Protein AF-G2FBW3-F1 (afdb_monomer_lite)

Sequence (194 aa):
MVDSRLSGDGDQIRRRRQCSTCKERFTTYETAELNMPQVVKQDGSRVPFDEDKLRAGMERALEKRPVSAERVDAAISHITRKLTTKGEREIPSLQIGDLVMDELKRLDQVAYVRFASVYRKFEDVNAFREEIERLERQPTPEQRRQQLKLPISDKEKNEQRHRSPPDGPRAAAGGEGALHHPSESPGRLCAGQG

Radius of gyration: 31.57 Å; chains: 1; bounding box: 74×77×67 Å

Foldseek 3Di:
DDPPPPPPDPQWDWDWDADPPPRDIDIDIDGDPQDAAWEQEPVRDTHGDDLVVVLVLLCVLCPPHPFDPVLSVVLSVVLRVVRRVVVDNYDYPLVSLVSSLVSCQLGDPSSSLSSCCVRVVPPDPVVSVVVVVVSVVDDHNVRVVVVPPDPPPPPPPPPPPPDDDDDDDDDDDDDDDDDDDDDDDDDDDDDDDD

InterPro domains:
  IPR003796 Ribonucleotide reductase regulator NrdR-like [MF_00440] (1-141)
  IPR003796 Ribonucleotide reductase regulator NrdR-like [PTHR30455] (2-138)
  IPR003796 Ribonucleotide reductase regulator NrdR-like [TIGR00244] (2-135)
  IPR005144 ATP-cone domain [PF03477] (38-124)
  IPR005144 ATP-cone domain [PS51161] (37-127)
  IPR055173 Transcriptional repressor NrdR-like, N-terminal domain [PF22811] (2-30)

Organism: NCBI:txid1049564

pLDDT: mean 75.12, std 20.28, range [34.38, 96.25]

Structure (mmCIF, N/CA/C/O backbone):
data_AF-G2FBW3-F1
#
_entry.id   AF-G2FBW3-F1
#
loop_
_atom_site.group_PDB
_atom_site.id
_atom_site.type_symbol
_atom_site.label_atom_id
_atom_site.label_alt_id
_atom_site.label_comp_id
_atom_site.label_asym_id
_atom_site.label_entity_id
_atom_site.label_seq_id
_atom_site.pdbx_PDB_ins_code
_atom_site.Cartn_x
_atom_site.Cartn_y
_atom_site.Cartn_z
_atom_site.occupancy
_atom_site.B_iso_or_equiv
_atom_site.auth_seq_id
_atom_site.auth_comp_id
_atom_site.auth_asym_id
_atom_site.auth_atom_id
_atom_site.pdbx_PDB_model_num
ATOM 1 N N . MET A 1 1 ? 30.599 -30.831 0.183 1.00 39.50 1 MET A N 1
ATOM 2 C CA . MET A 1 1 ? 31.019 -29.443 -0.100 1.00 39.50 1 MET A CA 1
ATOM 3 C C . MET A 1 1 ? 29.841 -28.752 -0.767 1.00 39.50 1 MET A C 1
ATOM 5 O O . MET A 1 1 ? 29.428 -29.181 -1.833 1.00 39.50 1 MET A O 1
ATOM 9 N N . VAL A 1 2 ? 29.209 -27.815 -0.064 1.00 37.09 2 VAL A N 1
ATOM 10 C CA . VAL A 1 2 ? 28.015 -27.080 -0.507 1.00 37.09 2 VAL A CA 1
ATOM 11 C C . VAL A 1 2 ? 28.453 -25.918 -1.401 1.00 37.09 2 VAL A C 1
ATOM 13 O O . VAL A 1 2 ? 29.006 -24.944 -0.904 1.00 37.09 2 VAL A O 1
ATOM 16 N N . ASP A 1 3 ? 28.241 -26.025 -2.714 1.00 36.97 3 ASP A N 1
ATOM 17 C CA . ASP A 1 3 ? 28.442 -24.916 -3.662 1.00 36.97 3 ASP A CA 1
ATOM 18 C C . ASP A 1 3 ? 27.163 -24.058 -3.655 1.00 36.97 3 ASP A C 1
ATOM 20 O O . ASP A 1 3 ? 26.281 -24.171 -4.505 1.00 36.97 3 ASP A O 1
ATOM 24 N N . SER A 1 4 ? 27.010 -23.265 -2.592 1.00 40.00 4 SER A N 1
ATOM 25 C CA . SER A 1 4 ? 26.002 -22.210 -2.506 1.00 40.00 4 SER A CA 1
ATOM 26 C C . SER A 1 4 ? 26.480 -21.031 -3.347 1.00 40.00 4 SER A C 1
ATOM 28 O O . SER A 1 4 ? 27.082 -20.088 -2.832 1.00 40.00 4 SER A O 1
ATOM 30 N N . ARG A 1 5 ? 26.207 -21.068 -4.653 1.00 51.41 5 ARG A N 1
ATOM 31 C CA . ARG A 1 5 ? 26.337 -19.876 -5.496 1.00 51.41 5 ARG A CA 1
ATOM 32 C C . ARG A 1 5 ? 25.145 -18.980 -5.232 1.00 51.41 5 ARG A C 1
ATOM 34 O O . ARG A 1 5 ? 24.114 -19.071 -5.889 1.00 51.41 5 ARG A O 1
ATOM 41 N N . LEU A 1 6 ? 25.328 -18.095 -4.262 1.00 41.38 6 LEU A N 1
ATOM 42 C CA . LEU A 1 6 ? 24.646 -16.812 -4.215 1.00 41.38 6 LEU A CA 1
ATOM 43 C C . LEU A 1 6 ? 25.144 -15.992 -5.413 1.00 41.38 6 LEU A C 1
ATOM 45 O O . LEU A 1 6 ? 25.963 -15.089 -5.280 1.00 41.38 6 LEU A O 1
ATOM 49 N N . SER A 1 7 ? 24.726 -16.377 -6.617 1.00 43.47 7 SER A N 1
ATOM 50 C CA . SER A 1 7 ? 24.796 -15.484 -7.761 1.00 43.47 7 SER A CA 1
ATOM 51 C C . SER A 1 7 ? 23.671 -14.481 -7.565 1.00 43.47 7 SER A C 1
ATOM 53 O O . SER A 1 7 ? 22.497 -14.850 -7.588 1.00 43.47 7 SER A O 1
ATOM 55 N N . GLY A 1 8 ? 24.055 -13.236 -7.285 1.00 44.81 8 GLY A N 1
ATOM 56 C CA . GLY A 1 8 ? 23.159 -12.097 -7.402 1.00 44.81 8 GLY A CA 1
ATOM 57 C C . GLY A 1 8 ? 22.470 -12.116 -8.766 1.00 44.81 8 GLY A C 1
ATOM 58 O O . GLY A 1 8 ? 23.033 -12.611 -9.742 1.00 44.81 8 GLY A O 1
ATOM 59 N N . ASP A 1 9 ? 21.246 -11.602 -8.775 1.00 51.94 9 ASP A N 1
ATOM 60 C CA . ASP A 1 9 ? 20.341 -11.484 -9.919 1.00 51.94 9 ASP A CA 1
ATOM 61 C C . ASP A 1 9 ? 19.545 -12.748 -10.258 1.00 51.94 9 ASP A C 1
ATOM 63 O O . ASP A 1 9 ? 19.626 -13.326 -11.341 1.00 51.94 9 ASP A O 1
ATOM 67 N N . GLY A 1 10 ? 18.631 -13.100 -9.347 1.00 55.28 10 GLY A N 1
ATOM 68 C CA . GLY A 1 10 ? 17.490 -13.988 -9.613 1.00 55.28 10 GLY A CA 1
ATOM 69 C C . GLY A 1 10 ? 16.485 -13.459 -10.653 1.00 55.28 10 GLY A C 1
ATOM 70 O O . GLY A 1 10 ? 15.358 -13.943 -10.691 1.00 55.28 10 GLY A O 1
ATOM 71 N N . ASP A 1 11 ? 16.883 -12.485 -11.472 1.00 65.12 11 ASP A N 1
ATOM 72 C CA . ASP A 1 11 ? 16.079 -11.847 -12.518 1.00 65.12 11 ASP A CA 1
ATOM 73 C C . ASP A 1 11 ? 16.617 -12.128 -13.936 1.00 65.12 11 ASP A C 1
ATOM 75 O O . ASP A 1 11 ? 16.105 -11.610 -14.928 1.00 65.12 11 ASP A O 1
ATOM 79 N N . GLN A 1 12 ? 17.657 -12.970 -14.049 1.00 69.88 12 GLN A N 1
ATOM 80 C CA . GLN A 1 12 ? 18.233 -13.374 -15.331 1.00 69.88 12 GLN A CA 1
ATOM 81 C C . GLN A 1 12 ? 18.108 -14.878 -15.585 1.00 69.88 12 GLN A C 1
ATOM 83 O O . GLN A 1 12 ? 18.613 -15.720 -14.840 1.00 69.88 12 GLN A O 1
ATOM 88 N N . ILE A 1 13 ? 17.475 -15.232 -16.703 1.00 80.94 13 ILE A N 1
ATOM 89 C CA . ILE A 1 13 ? 17.341 -16.609 -17.174 1.00 80.94 13 ILE A CA 1
ATOM 90 C C . ILE A 1 13 ? 18.458 -16.902 -18.175 1.00 80.94 13 ILE A C 1
ATOM 92 O O . ILE A 1 13 ? 18.496 -16.375 -19.288 1.00 80.94 13 ILE A O 1
ATOM 96 N N . ARG A 1 14 ? 19.352 -17.823 -17.802 1.00 86.81 14 ARG A N 1
ATOM 97 C CA . ARG A 1 14 ? 20.371 -18.367 -18.705 1.00 86.81 14 ARG A CA 1
ATOM 98 C C . ARG A 1 14 ? 19.790 -19.526 -19.519 1.00 86.81 14 ARG A C 1
ATOM 100 O O . ARG A 1 14 ? 19.542 -20.599 -18.970 1.00 86.81 14 ARG A O 1
ATOM 107 N N . ARG A 1 15 ? 19.651 -19.370 -20.839 1.00 85.81 15 ARG A N 1
ATOM 108 C CA . ARG A 1 15 ? 19.213 -20.453 -21.744 1.00 85.81 15 ARG A CA 1
ATOM 109 C C . ARG A 1 15 ? 20.334 -20.885 -22.686 1.00 85.81 15 ARG A C 1
ATOM 111 O O . ARG A 1 15 ? 21.047 -20.060 -23.249 1.00 85.81 15 ARG A O 1
ATOM 118 N N . ARG A 1 16 ? 20.489 -22.197 -22.883 1.00 90.81 16 ARG A N 1
ATOM 119 C CA . ARG A 1 16 ? 21.367 -22.758 -23.924 1.00 90.81 16 ARG A CA 1
ATOM 120 C C . ARG A 1 16 ? 20.559 -22.906 -25.209 1.00 90.81 16 ARG A C 1
ATOM 122 O O . ARG A 1 16 ? 19.546 -23.600 -25.207 1.00 90.81 16 ARG A O 1
ATOM 129 N N . ARG A 1 17 ? 21.002 -22.268 -26.289 1.00 92.62 17 ARG A N 1
ATOM 130 C CA . ARG A 1 17 ? 20.373 -22.313 -27.615 1.00 92.62 17 ARG A CA 1
ATOM 131 C C . ARG A 1 17 ? 21.365 -22.870 -28.640 1.00 92.62 17 ARG A C 1
ATOM 133 O O . ARG A 1 17 ? 22.571 -22.910 -28.397 1.00 92.62 17 ARG A O 1
ATOM 140 N N . GLN A 1 18 ? 20.850 -23.343 -29.768 1.00 95.38 18 GLN A N 1
ATOM 141 C CA . GLN A 1 18 ? 21.649 -23.850 -30.882 1.00 95.38 18 GLN A CA 1
ATOM 142 C C . GLN A 1 18 ? 21.266 -23.094 -32.152 1.00 95.38 18 GLN A C 1
ATOM 144 O O . GLN A 1 18 ? 20.080 -22.878 -32.403 1.00 95.38 18 GLN A O 1
ATOM 149 N N . CYS A 1 19 ? 22.256 -22.702 -32.952 1.00 90.25 19 CYS A N 1
ATOM 150 C CA . CYS A 1 19 ? 22.012 -22.072 -34.242 1.00 90.25 19 CYS A CA 1
ATOM 151 C C . CYS A 1 19 ? 21.342 -23.074 -35.191 1.00 90.25 19 CYS A C 1
ATOM 153 O O . CYS A 1 19 ? 21.830 -24.191 -35.379 1.00 90.25 19 CYS A O 1
ATOM 155 N N . SER A 1 20 ? 20.230 -22.679 -35.811 1.00 94.31 20 SER A N 1
ATOM 156 C CA . SER A 1 20 ? 19.509 -23.522 -36.770 1.00 94.31 20 SER A CA 1
ATOM 157 C C . SER A 1 20 ? 20.346 -23.824 -38.019 1.00 94.31 20 SER A C 1
ATOM 159 O O . SER A 1 20 ? 20.272 -24.951 -38.518 1.00 94.31 20 SER A O 1
ATOM 161 N N . THR A 1 21 ? 21.179 -22.868 -38.449 1.00 95.44 21 THR A N 1
ATOM 162 C CA . THR A 1 21 ? 21.991 -22.915 -39.676 1.00 95.44 21 THR A CA 1
ATOM 163 C C . THR A 1 21 ? 23.330 -23.634 -39.491 1.00 95.44 21 THR A C 1
ATOM 165 O O . THR A 1 21 ? 23.588 -24.613 -40.180 1.00 95.44 21 THR A O 1
ATOM 168 N N . CYS A 1 22 ? 24.181 -23.195 -38.554 1.00 94.88 22 CYS A N 1
ATOM 169 C CA . CYS A 1 22 ? 25.541 -23.741 -38.391 1.00 94.88 22 CYS A CA 1
ATOM 170 C C . CYS A 1 22 ? 25.689 -24.760 -37.250 1.00 94.88 22 CYS A C 1
ATOM 172 O O . CYS A 1 22 ? 26.778 -25.274 -37.033 1.00 94.88 22 CYS A O 1
ATOM 174 N N . LYS A 1 23 ? 24.613 -25.058 -36.506 1.00 94.38 23 LYS A N 1
ATOM 175 C CA . LYS A 1 23 ? 24.591 -25.996 -35.363 1.00 94.38 23 LYS A CA 1
ATOM 176 C C . LYS A 1 23 ? 25.481 -25.626 -34.168 1.00 94.38 23 LYS A C 1
ATOM 178 O O . LYS A 1 23 ? 25.492 -26.382 -33.195 1.00 94.38 23 LYS A O 1
ATOM 183 N N . GLU A 1 24 ? 26.115 -24.456 -34.186 1.00 91.69 24 GLU A N 1
ATOM 184 C CA . GLU A 1 24 ? 26.905 -23.924 -33.074 1.00 91.69 24 GLU A CA 1
ATOM 185 C C . GLU A 1 24 ? 26.037 -23.667 -31.833 1.00 91.69 24 GLU A C 1
ATOM 187 O O . GLU A 1 24 ? 24.875 -23.248 -31.940 1.00 91.69 24 GLU A O 1
ATOM 192 N N . ARG A 1 25 ? 26.585 -23.931 -30.642 1.00 93.19 25 ARG A N 1
ATOM 193 C CA . ARG A 1 25 ? 25.870 -23.756 -29.370 1.00 93.19 25 ARG A CA 1
ATOM 194 C C . ARG A 1 25 ? 26.233 -22.413 -28.754 1.00 93.19 25 ARG A C 1
ATOM 196 O O . ARG A 1 25 ? 27.400 -22.079 -28.619 1.00 93.19 25 ARG A O 1
ATOM 203 N N . PHE A 1 26 ? 25.233 -21.678 -28.283 1.00 90.50 26 PHE A N 1
ATOM 204 C CA . PHE A 1 26 ? 25.444 -20.404 -27.601 1.00 90.50 26 PHE A CA 1
ATOM 205 C C . PHE A 1 26 ? 24.565 -20.280 -26.355 1.00 90.50 26 PHE A C 1
ATOM 207 O O . PHE A 1 26 ? 23.565 -20.982 -26.182 1.00 90.50 26 PHE A O 1
ATOM 214 N N . THR A 1 27 ? 24.977 -19.409 -25.438 1.00 89.19 27 THR A N 1
ATOM 215 C CA . THR A 1 27 ? 24.215 -19.081 -24.228 1.00 89.19 27 THR A CA 1
ATOM 216 C C . THR A 1 27 ? 23.567 -17.718 -24.424 1.00 89.19 27 THR A C 1
ATOM 218 O O . THR A 1 27 ? 24.261 -16.767 -24.765 1.00 89.19 27 THR A O 1
ATOM 221 N N . THR A 1 28 ? 22.262 -17.616 -24.183 1.00 84.38 28 THR A N 1
ATOM 222 C CA . THR A 1 28 ? 21.569 -16.330 -24.064 1.00 84.38 28 THR A CA 1
ATOM 223 C C . THR A 1 28 ? 21.258 -16.040 -22.605 1.00 84.38 28 THR A C 1
ATOM 225 O O . THR A 1 28 ? 20.947 -16.955 -21.836 1.00 84.38 28 THR A O 1
ATOM 228 N N . TYR A 1 29 ? 21.328 -14.763 -22.253 1.00 84.62 29 TYR A N 1
ATOM 229 C CA . TYR A 1 29 ? 20.879 -14.227 -20.977 1.00 84.62 29 TYR A CA 1
ATOM 230 C C . TYR A 1 29 ? 19.626 -13.400 -21.269 1.00 84.62 29 TYR A C 1
ATOM 232 O O . TYR A 1 29 ? 19.663 -12.502 -22.107 1.00 84.62 29 TYR A O 1
ATOM 240 N N . GLU A 1 30 ? 18.504 -13.784 -20.673 1.00 76.19 30 GLU A N 1
ATOM 241 C CA . GLU A 1 30 ? 17.225 -13.076 -20.766 1.00 76.19 30 GLU A CA 1
ATOM 242 C C . GLU A 1 30 ? 16.974 -12.394 -19.421 1.00 76.19 30 GLU A C 1
ATOM 244 O O . GLU A 1 30 ? 17.016 -13.075 -18.399 1.00 76.19 30 GLU A O 1
ATOM 249 N N . THR A 1 31 ? 16.697 -11.091 -19.415 1.00 74.75 31 THR A N 1
ATOM 250 C CA . THR A 1 31 ? 16.339 -10.333 -18.204 1.00 74.75 31 THR A CA 1
ATOM 251 C C . THR A 1 31 ? 14.888 -9.885 -18.318 1.00 74.75 31 THR A C 1
ATOM 253 O O . THR A 1 31 ? 14.472 -9.448 -19.394 1.00 74.75 31 THR A O 1
ATOM 256 N N . ALA A 1 32 ? 14.103 -9.999 -17.247 1.00 69.56 32 ALA A N 1
ATOM 257 C CA . ALA A 1 32 ? 12.748 -9.462 -17.239 1.00 69.56 32 ALA A CA 1
ATOM 258 C C . ALA A 1 32 ? 12.791 -7.934 -17.059 1.00 69.56 32 ALA A C 1
ATOM 260 O O . ALA A 1 32 ? 13.265 -7.431 -16.047 1.00 69.56 32 ALA A O 1
ATOM 261 N N . GLU A 1 33 ? 12.286 -7.171 -18.032 1.00 68.00 33 GLU A N 1
ATOM 262 C CA . GLU A 1 33 ? 12.121 -5.720 -17.874 1.00 68.00 33 GLU A CA 1
ATOM 263 C C . GLU A 1 33 ? 10.871 -5.423 -17.046 1.00 68.00 33 GLU A C 1
ATOM 265 O O . GLU A 1 33 ? 9.749 -5.282 -17.539 1.00 68.00 33 GLU A O 1
ATOM 270 N N . LEU A 1 34 ? 11.087 -5.372 -15.742 1.00 71.62 34 LEU A N 1
ATOM 271 C CA . LEU A 1 34 ? 10.070 -5.167 -14.734 1.00 71.62 34 LEU A CA 1
ATOM 272 C C . LEU A 1 34 ? 9.890 -3.669 -14.444 1.00 71.62 34 LEU A C 1
ATOM 274 O O . LEU A 1 34 ? 10.511 -3.101 -13.549 1.00 71.62 34 LEU A O 1
ATOM 278 N N . ASN A 1 35 ? 9.023 -3.019 -15.223 1.00 83.44 35 ASN A N 1
ATOM 279 C CA . ASN A 1 35 ? 8.700 -1.602 -15.051 1.00 83.44 35 ASN A CA 1
ATOM 280 C C . ASN A 1 35 ? 7.577 -1.389 -14.028 1.00 83.44 35 ASN A C 1
ATOM 282 O O . ASN A 1 35 ? 6.638 -2.180 -13.933 1.00 83.44 35 ASN A O 1
ATOM 286 N N . MET A 1 36 ? 7.651 -0.286 -13.283 1.00 89.31 36 MET A N 1
ATOM 287 C CA . MET A 1 36 ? 6.596 0.095 -12.346 1.00 89.31 36 MET A CA 1
ATOM 288 C C . MET A 1 36 ? 5.388 0.696 -13.091 1.00 89.31 36 MET A C 1
ATOM 290 O O . MET A 1 36 ? 5.595 1.526 -13.982 1.00 89.31 36 MET A O 1
ATOM 294 N N . PRO A 1 37 ? 4.136 0.341 -12.738 1.00 91.94 37 PRO A N 1
ATOM 295 C CA . PRO A 1 37 ? 2.951 0.923 -13.362 1.00 91.94 37 PRO A CA 1
ATOM 296 C C . PRO A 1 37 ? 2.809 2.421 -13.073 1.00 91.94 37 PRO A C 1
ATOM 298 O O . PRO A 1 37 ? 3.212 2.923 -12.020 1.00 91.94 37 PRO A O 1
ATOM 301 N N . GLN A 1 38 ? 2.126 3.130 -13.971 1.00 94.50 38 GLN A N 1
ATOM 302 C CA . GLN A 1 38 ? 1.549 4.431 -13.642 1.00 94.50 38 GLN A CA 1
ATOM 303 C C . GLN A 1 38 ? 0.319 4.259 -12.753 1.00 94.50 38 GLN A C 1
ATOM 305 O O . GLN A 1 38 ? -0.482 3.345 -12.932 1.00 94.50 38 GLN A O 1
ATOM 310 N N . VAL A 1 39 ? 0.139 5.167 -11.803 1.00 96.00 39 VAL A N 1
ATOM 311 C CA . VAL A 1 39 ? -1.016 5.191 -10.913 1.00 96.00 39 VAL A CA 1
ATOM 312 C C . VAL A 1 39 ? -2.092 6.091 -11.501 1.00 96.00 39 VAL A C 1
ATOM 314 O O . VAL A 1 39 ? -1.882 7.295 -11.655 1.00 96.00 39 VAL A O 1
ATOM 317 N N . VAL A 1 40 ? -3.262 5.515 -11.766 1.00 96.25 40 VAL A N 1
ATOM 318 C CA . VAL A 1 40 ? -4.464 6.242 -12.186 1.00 96.25 40 VAL A CA 1
ATOM 319 C C . VAL A 1 40 ? -5.235 6.664 -10.939 1.00 96.25 40 VAL A C 1
ATOM 321 O O . VAL A 1 40 ? -5.744 5.825 -10.194 1.00 96.25 40 VAL A O 1
ATOM 324 N N . LYS A 1 41 ? -5.286 7.963 -10.664 1.00 94.00 41 LYS A N 1
ATOM 325 C CA . LYS A 1 41 ? -6.008 8.542 -9.524 1.00 94.00 41 LYS A CA 1
ATOM 326 C C . LYS A 1 41 ? -7.524 8.551 -9.776 1.00 94.00 41 LYS A C 1
ATOM 328 O O . LYS A 1 41 ? -7.984 8.321 -10.890 1.00 94.00 41 LYS A O 1
ATOM 333 N N . GLN A 1 42 ? -8.315 8.817 -8.731 1.00 88.62 42 GLN A N 1
ATOM 334 C CA . GLN A 1 42 ? -9.787 8.856 -8.821 1.00 88.62 42 GLN A CA 1
ATOM 335 C C . GLN A 1 42 ? -10.312 9.938 -9.778 1.00 88.62 42 GLN A C 1
ATOM 337 O O . GLN A 1 42 ? -11.382 9.773 -10.350 1.00 88.62 42 GLN A O 1
ATOM 342 N N . ASP A 1 43 ? -9.558 11.022 -9.963 1.00 91.25 43 ASP A N 1
ATOM 343 C CA . ASP A 1 43 ? -9.848 12.095 -10.922 1.00 91.25 43 ASP A CA 1
ATOM 344 C C . ASP A 1 43 ? -9.436 11.743 -12.367 1.00 91.25 43 ASP A C 1
ATOM 346 O O . ASP A 1 43 ? -9.583 12.559 -13.272 1.00 91.25 43 ASP A O 1
ATOM 350 N N . GLY A 1 44 ? -8.911 10.534 -12.594 1.00 92.12 44 GLY A N 1
ATOM 351 C CA . GLY A 1 44 ? -8.421 10.066 -13.889 1.00 92.12 44 GLY A CA 1
ATOM 352 C C . GLY A 1 44 ? -7.006 10.535 -14.236 1.00 92.12 44 GLY A C 1
ATOM 353 O O . GLY A 1 44 ? -6.487 10.153 -15.289 1.00 92.12 44 GLY A O 1
ATOM 354 N N . SER A 1 45 ? -6.356 11.325 -13.373 1.00 95.94 45 SER A N 1
ATOM 355 C CA . SER A 1 45 ? -4.972 11.747 -13.590 1.00 95.94 45 SER A CA 1
ATOM 356 C C . SER A 1 45 ? -4.008 10.562 -13.477 1.00 95.94 45 SER A C 1
ATOM 358 O O . SER A 1 45 ? -4.202 9.641 -12.678 1.00 95.94 45 SER A O 1
ATOM 360 N N . ARG A 1 46 ? -2.955 10.575 -14.301 1.00 96.12 46 ARG A N 1
ATOM 361 C CA . ARG A 1 46 ? -1.898 9.558 -14.311 1.00 96.12 46 ARG A CA 1
ATOM 362 C C . ARG A 1 46 ? -0.636 10.141 -13.713 1.00 96.12 46 ARG A C 1
ATOM 364 O O . ARG A 1 46 ? -0.145 11.166 -14.179 1.00 96.12 46 ARG A O 1
ATOM 371 N N . VAL A 1 47 ? -0.105 9.476 -12.698 1.00 95.38 47 VAL A N 1
ATOM 372 C CA . VAL A 1 47 ? 1.158 9.856 -12.061 1.00 95.38 47 VAL A CA 1
ATOM 373 C C . VAL A 1 47 ? 2.070 8.638 -11.963 1.00 95.38 47 VAL A C 1
ATOM 375 O O . VAL A 1 47 ? 1.565 7.522 -11.843 1.00 95.38 47 VAL A O 1
ATOM 378 N N . PRO A 1 48 ? 3.400 8.802 -12.004 1.00 94.25 48 PRO A N 1
ATOM 379 C CA . PRO A 1 48 ? 4.300 7.690 -11.727 1.00 94.25 48 PRO A CA 1
ATOM 380 C C . PRO A 1 48 ? 4.042 7.138 -10.320 1.00 94.25 48 PRO A C 1
ATOM 382 O O . PRO A 1 48 ? 3.671 7.881 -9.403 1.00 94.25 48 PRO A O 1
ATOM 385 N N . PHE A 1 49 ? 4.220 5.827 -10.157 1.00 95.00 49 PHE A N 1
ATOM 386 C CA . PHE A 1 49 ? 4.260 5.233 -8.828 1.00 95.00 49 PHE A CA 1
ATOM 387 C C . PHE A 1 49 ? 5.414 5.838 -8.024 1.00 95.00 49 PHE A C 1
ATOM 389 O O . PHE A 1 49 ? 6.501 6.072 -8.546 1.00 95.00 49 PHE A O 1
ATOM 396 N N . ASP A 1 50 ? 5.142 6.100 -6.753 1.00 94.50 50 ASP A N 1
ATOM 397 C CA . ASP A 1 50 ? 6.032 6.790 -5.832 1.00 94.50 50 ASP A CA 1
ATOM 398 C C . ASP A 1 50 ? 6.021 6.000 -4.522 1.00 94.50 50 ASP A C 1
ATOM 400 O O . ASP A 1 50 ? 5.001 5.944 -3.822 1.00 94.50 50 ASP A O 1
ATOM 404 N N . GLU A 1 51 ? 7.137 5.326 -4.247 1.00 94.38 51 GLU A N 1
ATOM 405 C CA . GLU A 1 51 ? 7.288 4.483 -3.064 1.00 94.38 51 GLU A CA 1
ATOM 406 C C . GLU A 1 51 ? 7.291 5.313 -1.773 1.00 94.38 51 GLU A C 1
ATOM 408 O O . GLU A 1 51 ? 6.696 4.895 -0.779 1.00 94.38 51 GLU A O 1
ATOM 413 N N . ASP A 1 52 ? 7.858 6.521 -1.793 1.00 94.75 52 ASP A N 1
ATOM 414 C CA . ASP A 1 52 ? 7.898 7.405 -0.625 1.00 94.75 52 ASP A CA 1
ATOM 415 C C . ASP A 1 52 ? 6.484 7.835 -0.219 1.00 94.75 52 ASP A C 1
ATOM 417 O O . ASP A 1 52 ? 6.139 7.853 0.967 1.00 94.75 52 ASP A O 1
ATOM 421 N N . LYS A 1 53 ? 5.606 8.097 -1.197 1.00 93.62 53 LYS A N 1
ATOM 422 C CA . LYS A 1 53 ? 4.180 8.353 -0.925 1.00 93.62 53 LYS A CA 1
ATOM 423 C C . LYS A 1 53 ? 3.468 7.141 -0.332 1.00 93.62 53 LYS A C 1
ATOM 425 O O . LYS A 1 53 ? 2.621 7.312 0.549 1.00 93.62 53 LYS A O 1
ATOM 430 N N . LEU A 1 54 ? 3.772 5.934 -0.813 1.00 94.50 54 LEU A N 1
ATOM 431 C CA . LEU A 1 54 ? 3.214 4.695 -0.266 1.00 94.50 54 LEU A CA 1
ATOM 432 C C . LEU A 1 54 ? 3.636 4.522 1.199 1.00 94.50 54 LEU A C 1
ATOM 434 O O . LEU A 1 54 ? 2.784 4.320 2.069 1.00 94.50 54 LEU A O 1
ATOM 438 N N . ARG A 1 55 ? 4.936 4.675 1.465 1.00 95.38 55 ARG A N 1
ATOM 439 C CA . ARG A 1 55 ? 5.534 4.610 2.799 1.00 95.38 55 ARG A CA 1
ATOM 440 C C . ARG A 1 55 ? 4.899 5.609 3.754 1.00 95.38 55 ARG A C 1
ATOM 442 O O . ARG A 1 55 ? 4.374 5.200 4.785 1.00 95.38 55 ARG A O 1
ATOM 449 N N . ALA A 1 56 ? 4.850 6.887 3.381 1.00 94.56 56 ALA A N 1
ATOM 450 C CA . ALA A 1 56 ? 4.259 7.935 4.210 1.00 94.56 56 ALA A CA 1
ATOM 451 C C . ALA A 1 56 ? 2.780 7.654 4.541 1.00 94.56 56 ALA A C 1
ATOM 453 O O . ALA A 1 56 ? 2.324 7.899 5.661 1.00 94.56 56 ALA A O 1
ATOM 454 N N . GLY A 1 57 ? 2.021 7.098 3.588 1.00 92.69 57 GLY A N 1
ATOM 455 C CA . GLY A 1 57 ? 0.638 6.670 3.813 1.00 92.69 57 GLY A CA 1
ATOM 456 C C . GLY A 1 57 ? 0.517 5.535 4.837 1.00 92.69 57 GLY A C 1
ATOM 457 O O . GLY A 1 57 ? -0.357 5.581 5.706 1.00 92.69 57 GLY A O 1
ATOM 458 N N . MET A 1 58 ? 1.407 4.541 4.768 1.00 94.38 58 MET A N 1
ATOM 459 C CA . MET A 1 58 ? 1.453 3.432 5.727 1.00 94.38 58 MET A CA 1
ATOM 460 C C . MET A 1 58 ? 1.912 3.882 7.117 1.00 94.38 58 MET A C 1
ATOM 462 O O . MET A 1 58 ? 1.284 3.525 8.112 1.00 94.38 58 MET A O 1
ATOM 466 N N . GLU A 1 59 ? 2.962 4.696 7.200 1.00 93.69 59 GLU A N 1
ATOM 467 C CA . GLU A 1 59 ? 3.494 5.223 8.462 1.00 93.69 59 GLU A CA 1
ATOM 468 C C . GLU A 1 59 ? 2.454 6.057 9.208 1.00 93.69 59 GLU A C 1
ATOM 470 O O . GLU A 1 59 ? 2.270 5.894 10.415 1.00 93.69 59 GLU A O 1
ATOM 475 N N . ARG A 1 60 ? 1.689 6.881 8.484 1.00 93.62 60 ARG A N 1
ATOM 476 C CA . ARG A 1 60 ? 0.598 7.665 9.070 1.00 93.62 60 ARG A CA 1
ATOM 477 C C . ARG A 1 60 ? -0.504 6.787 9.667 1.00 93.62 60 ARG A C 1
ATOM 479 O O . ARG A 1 60 ? -1.080 7.140 10.692 1.00 93.62 60 ARG A O 1
ATOM 486 N N . ALA A 1 61 ? -0.798 5.636 9.062 1.00 93.19 61 ALA A N 1
ATOM 487 C CA . ALA A 1 61 ? -1.747 4.675 9.626 1.00 93.19 61 ALA A CA 1
ATOM 488 C C . ALA A 1 61 ? -1.182 3.950 10.864 1.00 93.19 61 ALA A C 1
ATOM 490 O O . ALA A 1 61 ? -1.926 3.637 11.798 1.00 93.19 61 ALA A O 1
ATOM 491 N N . LEU A 1 62 ? 0.133 3.716 10.882 1.00 94.12 62 LEU A N 1
ATOM 492 C CA . LEU A 1 62 ? 0.871 3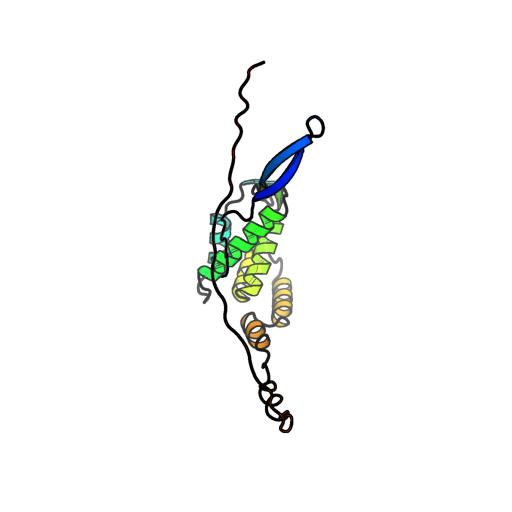.014 11.936 1.00 94.12 62 LEU A CA 1
ATOM 493 C C . LEU A 1 62 ? 1.340 3.923 13.085 1.00 94.12 62 LEU A C 1
ATOM 495 O O . LEU A 1 62 ? 2.003 3.451 14.009 1.00 94.12 62 LEU A O 1
ATOM 499 N N . GLU A 1 63 ? 0.984 5.208 13.077 1.00 92.38 63 GLU A N 1
ATOM 500 C CA . GLU A 1 63 ? 1.434 6.166 14.085 1.00 92.38 63 GLU A CA 1
ATOM 501 C C . GLU A 1 63 ? 1.091 5.696 15.514 1.00 92.38 63 GLU A C 1
ATOM 503 O O . GLU A 1 63 ? -0.067 5.385 15.837 1.00 92.38 63 GLU A O 1
ATOM 508 N N . LYS A 1 64 ? 2.114 5.671 16.384 1.00 89.75 64 LYS A N 1
ATOM 509 C CA . LYS A 1 64 ? 2.048 5.215 17.789 1.00 89.75 64 LYS A CA 1
ATOM 510 C C . LYS A 1 64 ? 1.682 3.731 17.954 1.00 89.75 64 LYS A C 1
ATOM 512 O O . LYS A 1 64 ? 1.191 3.333 19.012 1.00 89.75 64 LYS A O 1
ATOM 517 N N . ARG A 1 65 ? 1.899 2.899 16.929 1.00 90.19 65 ARG A N 1
ATOM 518 C CA . ARG A 1 65 ? 1.729 1.438 17.005 1.00 90.19 65 ARG A CA 1
ATOM 519 C C . ARG A 1 65 ? 3.082 0.735 17.173 1.00 90.19 65 ARG A C 1
ATOM 521 O O . ARG A 1 65 ? 4.073 1.185 16.604 1.00 90.19 65 ARG A O 1
ATOM 528 N N . PRO A 1 66 ? 3.144 -0.384 17.917 1.00 89.19 66 PRO A N 1
ATOM 529 C CA . PRO A 1 66 ? 4.376 -1.145 18.120 1.00 89.19 66 PRO A CA 1
ATOM 530 C C . PRO A 1 66 ? 4.687 -2.042 16.906 1.00 89.19 66 PRO A C 1
ATOM 532 O O . PRO A 1 66 ? 4.642 -3.270 16.985 1.00 89.19 66 PRO A O 1
ATOM 535 N N . VAL A 1 67 ? 4.979 -1.436 15.754 1.00 91.19 67 VAL A N 1
ATOM 536 C CA . VAL A 1 67 ? 5.396 -2.146 14.534 1.00 91.19 67 VAL A CA 1
ATOM 537 C C . VAL A 1 67 ? 6.820 -1.723 14.186 1.00 91.19 67 VAL A C 1
ATOM 539 O O . VAL A 1 67 ? 7.109 -0.534 14.107 1.00 91.19 67 VAL A O 1
ATOM 542 N N . SER A 1 68 ? 7.723 -2.691 14.011 1.00 92.81 68 SER A N 1
ATOM 543 C CA . SER A 1 68 ? 9.114 -2.406 13.649 1.00 92.81 68 SER A CA 1
ATOM 544 C C . SER A 1 68 ? 9.222 -1.877 12.219 1.00 92.81 68 SER A C 1
ATOM 546 O O . SER A 1 68 ? 8.474 -2.314 11.341 1.00 92.81 68 SER A O 1
ATOM 548 N N . ALA A 1 69 ? 10.192 -0.992 11.977 1.00 91.75 69 ALA A N 1
ATOM 549 C CA . ALA A 1 69 ? 10.478 -0.449 10.647 1.00 91.75 69 ALA A CA 1
ATOM 550 C C . ALA A 1 69 ? 10.701 -1.565 9.610 1.00 91.75 69 ALA A C 1
ATOM 552 O O . ALA A 1 69 ? 10.069 -1.559 8.561 1.00 91.75 69 ALA A O 1
ATOM 553 N N . GLU A 1 70 ? 11.446 -2.612 9.976 1.00 93.12 70 GLU A N 1
ATOM 554 C CA . GLU A 1 70 ? 11.686 -3.788 9.126 1.00 93.12 70 GLU A CA 1
ATOM 555 C C . GLU A 1 70 ? 10.393 -4.453 8.623 1.00 93.12 70 GLU A C 1
ATOM 557 O O . GLU A 1 70 ? 10.322 -4.930 7.491 1.00 93.12 70 GLU A O 1
ATOM 562 N N . ARG A 1 71 ? 9.338 -4.496 9.451 1.00 93.88 71 ARG A N 1
ATOM 563 C CA . ARG A 1 71 ? 8.045 -5.067 9.044 1.00 93.88 71 ARG A CA 1
ATOM 564 C C . ARG A 1 71 ? 7.305 -4.158 8.069 1.00 93.88 71 ARG A C 1
ATOM 566 O O . ARG A 1 71 ? 6.568 -4.668 7.228 1.00 93.88 71 ARG A O 1
ATOM 573 N N . VAL A 1 72 ? 7.480 -2.844 8.193 1.00 94.25 72 VAL A N 1
ATOM 574 C CA . VAL A 1 72 ? 6.933 -1.860 7.252 1.00 94.25 72 VAL A CA 1
ATOM 575 C C . VAL A 1 72 ? 7.672 -1.956 5.919 1.00 94.25 72 VAL A C 1
ATOM 577 O O . VAL A 1 72 ? 7.024 -2.079 4.884 1.00 94.25 72 VAL A O 1
ATOM 580 N N . ASP A 1 73 ? 9.003 -2.030 5.941 1.00 94.69 73 ASP A N 1
ATOM 581 C CA . ASP A 1 73 ? 9.839 -2.211 4.748 1.00 94.69 73 ASP A CA 1
ATOM 582 C C . ASP A 1 73 ? 9.510 -3.505 4.003 1.00 94.69 73 ASP A C 1
ATOM 584 O O . ASP A 1 73 ? 9.372 -3.513 2.777 1.00 94.69 73 ASP A O 1
ATOM 588 N N . ALA A 1 74 ? 9.313 -4.601 4.740 1.00 95.25 74 ALA A N 1
ATOM 589 C CA . ALA A 1 74 ? 8.893 -5.874 4.168 1.00 95.25 74 ALA A CA 1
ATOM 590 C C . ALA A 1 74 ? 7.504 -5.780 3.514 1.00 95.25 74 ALA A C 1
ATOM 592 O O . ALA A 1 74 ? 7.287 -6.345 2.440 1.00 95.25 74 ALA A O 1
ATOM 593 N N . ALA A 1 75 ? 6.568 -5.058 4.135 1.00 95.81 75 ALA A N 1
ATOM 594 C CA . ALA A 1 75 ? 5.235 -4.848 3.579 1.00 95.81 75 ALA A CA 1
ATOM 595 C C . ALA A 1 75 ? 5.274 -3.998 2.301 1.00 95.81 75 ALA A C 1
ATOM 597 O O . ALA A 1 75 ? 4.658 -4.377 1.305 1.00 95.81 75 ALA A O 1
ATOM 598 N N . ILE A 1 76 ? 6.043 -2.905 2.296 1.00 95.75 76 ILE A N 1
ATOM 599 C CA . ILE A 1 76 ? 6.252 -2.060 1.112 1.00 95.75 76 ILE A CA 1
ATOM 600 C C . ILE A 1 76 ? 6.876 -2.888 -0.010 1.00 95.75 76 ILE A C 1
ATOM 602 O O . ILE A 1 76 ? 6.314 -2.958 -1.098 1.00 95.75 76 ILE A O 1
ATOM 606 N N . SER A 1 77 ? 7.953 -3.622 0.280 1.00 94.75 77 SER A N 1
ATOM 607 C CA . SER A 1 77 ? 8.618 -4.499 -0.691 1.00 94.75 77 SER A CA 1
ATOM 608 C C . SER A 1 77 ? 7.664 -5.543 -1.278 1.00 94.75 77 SER A C 1
ATOM 610 O O . SER A 1 77 ? 7.713 -5.843 -2.471 1.00 94.75 77 SER A O 1
ATOM 612 N N . HIS A 1 78 ? 6.759 -6.094 -0.465 1.00 95.31 78 HIS A N 1
ATOM 613 C CA . HIS A 1 78 ? 5.754 -7.043 -0.933 1.00 95.31 78 HIS A CA 1
ATOM 614 C C . HIS A 1 78 ? 4.710 -6.391 -1.852 1.00 95.31 78 HIS A C 1
ATOM 616 O O . HIS A 1 78 ? 4.338 -6.988 -2.866 1.00 95.31 78 HIS A O 1
ATOM 622 N N . ILE A 1 79 ? 4.267 -5.168 -1.544 1.00 95.31 79 ILE A N 1
ATOM 623 C CA . ILE A 1 79 ? 3.373 -4.387 -2.410 1.00 95.31 79 ILE A CA 1
ATOM 624 C C . ILE A 1 79 ? 4.076 -4.075 -3.732 1.00 95.31 79 ILE A C 1
ATOM 626 O O . ILE A 1 79 ? 3.545 -4.420 -4.786 1.00 95.31 79 ILE A O 1
ATOM 630 N N . THR A 1 80 ? 5.284 -3.512 -3.684 1.00 93.06 80 THR A N 1
ATOM 631 C CA . THR A 1 80 ? 6.105 -3.186 -4.857 1.00 93.06 80 THR A CA 1
ATOM 632 C C . THR A 1 80 ? 6.290 -4.417 -5.740 1.00 93.06 80 THR A C 1
ATOM 634 O O . THR A 1 80 ? 5.943 -4.397 -6.918 1.00 93.06 80 THR A O 1
ATOM 637 N N . ARG A 1 81 ? 6.684 -5.556 -5.159 1.00 91.62 81 ARG A N 1
ATOM 638 C CA . ARG A 1 81 ? 6.825 -6.816 -5.898 1.00 91.62 81 ARG A CA 1
ATOM 639 C C . ARG A 1 81 ? 5.521 -7.261 -6.558 1.00 91.62 81 ARG A C 1
ATOM 641 O O . ARG A 1 81 ? 5.557 -7.728 -7.695 1.00 91.62 81 ARG A O 1
ATOM 648 N N . LYS A 1 82 ? 4.374 -7.136 -5.884 1.00 92.06 82 LYS A N 1
ATOM 649 C CA . LYS A 1 82 ? 3.066 -7.463 -6.477 1.00 92.06 82 LYS A CA 1
ATOM 650 C C . LYS A 1 82 ? 2.730 -6.557 -7.658 1.00 92.06 82 LYS A C 1
ATOM 652 O O . LYS A 1 82 ? 2.234 -7.063 -8.659 1.00 92.06 82 LYS A O 1
ATOM 657 N N . LEU A 1 83 ? 2.996 -5.256 -7.551 1.00 92.12 83 LEU A N 1
ATOM 658 C CA . LEU A 1 83 ? 2.768 -4.299 -8.638 1.00 92.12 83 LEU A CA 1
ATOM 659 C C . LEU A 1 83 ? 3.617 -4.645 -9.857 1.00 92.12 83 LEU A C 1
ATOM 661 O O . LEU A 1 83 ? 3.105 -4.744 -10.967 1.00 92.12 83 LEU A O 1
ATOM 665 N N . THR A 1 84 ? 4.891 -4.923 -9.624 1.00 88.44 84 THR A N 1
ATOM 666 C CA . THR A 1 84 ? 5.840 -5.275 -10.670 1.00 88.44 84 THR A CA 1
ATOM 667 C C . THR A 1 84 ? 5.520 -6.628 -11.319 1.00 88.44 84 THR A C 1
ATOM 669 O O . THR A 1 84 ? 5.546 -6.754 -12.539 1.00 88.44 84 THR A O 1
ATOM 672 N N . THR A 1 85 ? 5.137 -7.638 -10.528 1.00 87.81 85 THR A N 1
ATOM 673 C CA . THR A 1 85 ? 4.813 -8.990 -11.036 1.00 87.81 85 THR A CA 1
ATOM 674 C C . THR A 1 85 ? 3.515 -9.016 -11.848 1.00 87.81 85 THR A C 1
ATOM 676 O O . THR A 1 85 ? 3.357 -9.870 -12.717 1.00 87.81 85 THR A O 1
ATOM 679 N N . LYS A 1 86 ? 2.579 -8.090 -11.596 1.00 87.25 86 LYS A N 1
ATOM 680 C CA . LYS A 1 86 ? 1.356 -7.966 -12.403 1.00 87.25 86 LYS A CA 1
ATOM 681 C C . LYS A 1 86 ? 1.646 -7.589 -13.861 1.00 87.25 86 LYS A C 1
ATOM 683 O O . LYS A 1 86 ? 0.861 -7.956 -14.728 1.00 87.25 86 LYS A O 1
ATOM 688 N N . GLY A 1 87 ? 2.734 -6.860 -14.134 1.00 84.69 87 GLY A N 1
ATOM 689 C CA . GLY A 1 87 ? 3.105 -6.439 -15.492 1.00 84.69 87 GLY A CA 1
ATOM 690 C C . GLY A 1 87 ? 2.114 -5.471 -16.156 1.00 84.69 87 GLY A C 1
ATOM 691 O O . GLY A 1 87 ? 2.142 -5.290 -17.373 1.00 84.69 87 GLY A O 1
ATOM 692 N N . GLU A 1 88 ? 1.217 -4.861 -15.379 1.00 88.31 88 GLU A N 1
ATOM 693 C CA . GLU A 1 88 ? 0.261 -3.867 -15.869 1.00 88.31 88 GLU A CA 1
ATOM 694 C C . GLU A 1 88 ? 0.968 -2.524 -16.097 1.00 88.31 88 GLU A C 1
ATOM 696 O O . GLU A 1 88 ? 1.836 -2.126 -15.324 1.00 88.31 88 GLU A O 1
ATOM 701 N N . ARG A 1 89 ? 0.596 -1.795 -17.158 1.00 91.00 89 ARG A N 1
ATOM 702 C CA . ARG A 1 89 ? 1.155 -0.456 -17.433 1.00 91.00 89 ARG A CA 1
ATOM 703 C C . ARG A 1 89 ? 0.543 0.632 -16.557 1.00 91.00 89 ARG A C 1
ATOM 705 O O . ARG A 1 89 ? 1.204 1.615 -16.236 1.00 91.00 89 ARG A O 1
ATOM 712 N N . GLU A 1 90 ? -0.722 0.459 -16.200 1.00 93.75 90 GLU A N 1
ATOM 713 C CA . GLU A 1 90 ? -1.510 1.401 -15.417 1.00 93.75 90 GLU A CA 1
ATOM 714 C C . GLU A 1 90 ? -2.239 0.634 -14.322 1.00 93.75 90 GLU A C 1
ATOM 716 O O . GLU A 1 90 ? -2.821 -0.414 -14.591 1.00 93.75 90 GLU A O 1
ATOM 721 N N . ILE A 1 91 ? -2.236 1.170 -13.104 1.00 94.25 91 ILE A N 1
ATOM 722 C CA . ILE A 1 91 ? -2.967 0.605 -11.978 1.00 94.25 91 ILE A CA 1
ATOM 723 C C . ILE A 1 91 ? -3.834 1.679 -11.308 1.00 94.25 91 ILE A C 1
ATOM 725 O O . ILE A 1 91 ? -3.348 2.775 -11.008 1.00 94.25 91 ILE A O 1
ATOM 729 N N . PRO A 1 92 ? -5.119 1.404 -11.029 1.00 94.75 92 PRO A N 1
ATOM 730 C CA . PRO A 1 92 ? -5.949 2.321 -10.262 1.00 94.75 92 PRO A CA 1
ATOM 731 C C . PRO A 1 92 ? -5.385 2.538 -8.858 1.00 94.75 92 PRO A C 1
ATOM 733 O O . PRO A 1 92 ? -4.997 1.586 -8.175 1.00 94.75 92 PRO A O 1
ATOM 736 N N . SER A 1 93 ? -5.443 3.775 -8.359 1.00 92.56 93 SER A N 1
ATOM 737 C CA . SER A 1 93 ? -5.063 4.083 -6.978 1.00 92.56 93 SER A CA 1
ATOM 738 C C . SER A 1 93 ? -5.887 3.287 -5.973 1.00 92.56 93 SER A C 1
ATOM 740 O O . SER A 1 93 ? -5.377 3.029 -4.887 1.00 92.56 93 SER A O 1
ATOM 742 N N . LEU A 1 94 ? -7.117 2.901 -6.361 1.00 90.31 94 LEU A N 1
ATOM 743 C CA . LEU A 1 94 ? -8.035 1.995 -5.654 1.00 90.31 94 LEU A CA 1
ATOM 744 C C . LEU A 1 94 ? -7.425 0.606 -5.377 1.00 90.31 94 LEU A C 1
ATOM 746 O O . LEU A 1 94 ? -7.516 0.074 -4.276 1.00 90.31 94 LEU A O 1
ATOM 750 N N . GLN A 1 95 ? -6.708 0.043 -6.347 1.00 92.38 95 GLN A N 1
ATOM 751 C CA . GLN A 1 95 ? -6.089 -1.268 -6.160 1.00 92.38 95 GLN A CA 1
ATOM 752 C C . GLN A 1 95 ? -4.843 -1.201 -5.272 1.00 92.38 95 GLN A C 1
ATOM 754 O O . GLN A 1 95 ? -4.560 -2.138 -4.530 1.00 92.38 95 GLN A O 1
ATOM 759 N N . ILE A 1 96 ? -4.085 -0.100 -5.322 1.00 93.62 96 ILE A N 1
ATOM 760 C CA . ILE A 1 96 ? -2.913 0.074 -4.451 1.00 93.62 96 ILE A CA 1
ATOM 761 C C . ILE A 1 96 ? -3.344 0.143 -2.985 1.00 93.62 96 ILE A C 1
ATOM 763 O O . ILE A 1 96 ? -2.718 -0.486 -2.136 1.00 93.62 96 ILE A O 1
ATOM 767 N N . GLY A 1 97 ? -4.414 0.875 -2.670 1.00 92.62 97 GLY A N 1
ATOM 768 C CA . GLY A 1 97 ? -4.892 0.947 -1.290 1.00 92.62 97 GLY A CA 1
ATOM 769 C C . GLY A 1 97 ? -5.492 -0.368 -0.804 1.00 92.62 97 GLY A C 1
ATOM 770 O O . GLY A 1 97 ? -5.333 -0.672 0.373 1.00 92.62 97 GLY A O 1
ATOM 771 N N . ASP A 1 98 ? -6.072 -1.191 -1.683 1.00 92.12 98 A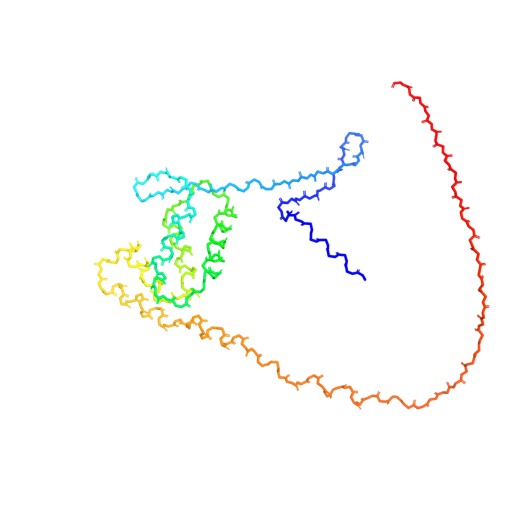SP A N 1
ATOM 772 C CA . ASP A 1 98 ? -6.446 -2.569 -1.336 1.00 92.12 98 ASP A CA 1
ATOM 773 C C . ASP A 1 98 ? -5.222 -3.408 -0.935 1.00 92.12 98 ASP A C 1
ATOM 775 O O . ASP A 1 98 ? -5.240 -4.079 0.099 1.00 92.12 98 ASP A O 1
ATOM 779 N N . LEU A 1 99 ? -4.117 -3.306 -1.683 1.00 94.44 99 LEU A N 1
ATOM 780 C CA . LEU A 1 99 ? -2.860 -3.973 -1.324 1.00 94.44 99 LEU A CA 1
ATOM 781 C C . LEU A 1 99 ? -2.299 -3.472 0.015 1.00 94.44 99 LEU A C 1
ATOM 783 O O . LEU A 1 99 ? -1.834 -4.275 0.823 1.00 94.44 99 LEU A O 1
ATOM 787 N N . VAL A 1 100 ? -2.373 -2.165 0.275 1.00 95.31 100 VAL A N 1
ATOM 788 C CA . VAL A 1 100 ? -1.969 -1.578 1.563 1.00 95.31 100 VAL A CA 1
ATOM 789 C C . VAL A 1 100 ? -2.846 -2.094 2.697 1.00 95.31 100 VAL A C 1
ATOM 791 O O . VAL A 1 100 ? -2.332 -2.484 3.743 1.00 95.31 100 VAL A O 1
ATOM 794 N N . MET A 1 101 ? -4.162 -2.130 2.495 1.00 92.12 101 MET A N 1
ATOM 795 C CA . MET A 1 101 ? -5.122 -2.655 3.460 1.00 92.12 101 MET A CA 1
ATOM 796 C C . MET A 1 101 ? -4.822 -4.115 3.814 1.00 92.12 101 MET A C 1
ATOM 798 O O . MET A 1 101 ? -4.827 -4.467 4.994 1.00 92.12 101 MET A O 1
ATOM 802 N N . ASP A 1 102 ? -4.500 -4.949 2.827 1.00 93.06 102 ASP A N 1
ATOM 803 C CA . ASP A 1 102 ? -4.113 -6.342 3.053 1.00 93.06 102 ASP A CA 1
ATOM 804 C C . ASP A 1 102 ? -2.855 -6.475 3.919 1.00 93.06 102 ASP A C 1
ATOM 806 O O . ASP A 1 102 ? -2.814 -7.323 4.816 1.00 93.06 102 ASP A O 1
ATOM 810 N N . GLU A 1 103 ? -1.833 -5.647 3.682 1.00 94.81 103 GLU A N 1
ATOM 811 C CA . GLU A 1 103 ? -0.622 -5.660 4.506 1.00 94.81 103 GLU A CA 1
ATOM 812 C C . GLU A 1 103 ? -0.879 -5.113 5.910 1.00 94.81 103 GLU A C 1
ATOM 814 O O . GLU A 1 103 ? -0.524 -5.759 6.899 1.00 94.81 103 GLU A O 1
ATOM 819 N N . LEU A 1 104 ? -1.566 -3.973 6.027 1.00 93.06 104 LEU A N 1
ATOM 820 C CA . LEU A 1 104 ? -1.906 -3.376 7.318 1.00 93.06 104 LEU A CA 1
ATOM 821 C C . LEU A 1 104 ? -2.729 -4.335 8.172 1.00 93.06 104 LEU A C 1
ATOM 823 O O . LEU A 1 104 ? -2.440 -4.489 9.351 1.00 93.06 104 LEU A O 1
ATOM 827 N N . LYS A 1 105 ? -3.671 -5.073 7.583 1.00 90.88 105 LYS A N 1
ATOM 828 C CA . LYS A 1 105 ? -4.469 -6.076 8.296 1.00 90.88 105 LYS A CA 1
ATOM 829 C C . LYS A 1 105 ? -3.623 -7.190 8.924 1.00 90.88 105 LYS A C 1
ATOM 831 O O . LYS A 1 105 ? -3.996 -7.733 9.965 1.00 90.88 105 LYS A O 1
ATOM 836 N N . ARG A 1 106 ? -2.483 -7.537 8.314 1.00 90.56 106 ARG A N 1
ATOM 837 C CA . ARG A 1 106 ? -1.507 -8.493 8.870 1.00 90.56 106 ARG A CA 1
ATOM 838 C C . ARG A 1 106 ? -0.547 -7.846 9.863 1.00 90.56 106 ARG A C 1
ATOM 840 O O . ARG A 1 106 ? 0.018 -8.547 10.703 1.00 90.56 106 ARG A O 1
ATOM 847 N N . LEU A 1 107 ? -0.312 -6.543 9.747 1.00 91.38 107 LEU A N 1
ATOM 848 C CA . LEU A 1 107 ? 0.574 -5.810 10.641 1.00 91.38 107 LEU A CA 1
ATOM 849 C C . LEU A 1 107 ? -0.123 -5.434 11.947 1.00 91.38 107 LEU A C 1
ATOM 851 O O . LEU A 1 107 ? 0.374 -5.812 13.009 1.00 91.38 107 LEU A O 1
ATOM 855 N N . ASP A 1 108 ? -1.251 -4.730 11.850 1.00 91.38 108 ASP A N 1
ATOM 856 C CA . ASP A 1 108 ? -2.010 -4.157 12.957 1.00 91.38 108 ASP A CA 1
ATOM 857 C C . ASP A 1 108 ? -3.459 -3.820 12.539 1.00 91.38 108 ASP A C 1
ATOM 859 O O . ASP A 1 108 ? -3.706 -3.080 11.584 1.00 91.38 108 ASP A O 1
ATOM 863 N N . GLN A 1 109 ? -4.442 -4.332 13.285 1.00 87.88 109 GLN A N 1
ATOM 864 C CA . GLN A 1 109 ? -5.861 -4.120 12.967 1.00 87.88 109 GLN A CA 1
ATOM 865 C C . GLN A 1 109 ? -6.308 -2.659 13.151 1.00 87.88 109 GLN A C 1
ATOM 867 O O . GLN A 1 109 ? -7.155 -2.184 12.399 1.00 87.88 109 GLN A O 1
ATOM 872 N N . VAL A 1 110 ? -5.734 -1.917 14.105 1.00 89.00 110 VAL A N 1
ATOM 873 C CA . VAL A 1 110 ? -6.101 -0.508 14.339 1.00 89.00 110 VAL A CA 1
ATOM 874 C C . VAL A 1 110 ? -5.588 0.371 13.200 1.00 89.00 110 VAL A C 1
ATOM 876 O O . VAL A 1 110 ? -6.307 1.249 12.720 1.00 89.00 110 VAL A O 1
ATOM 879 N N . ALA A 1 111 ? -4.371 0.107 12.721 1.00 91.75 111 ALA A N 1
ATOM 880 C CA . ALA A 1 111 ? -3.810 0.772 11.551 1.00 91.75 111 ALA A CA 1
ATOM 881 C C . ALA A 1 111 ? -4.648 0.508 10.290 1.00 91.75 111 ALA A C 1
ATOM 883 O O . ALA A 1 111 ? -4.915 1.442 9.535 1.00 91.75 111 ALA A O 1
ATOM 884 N N . TYR A 1 112 ? -5.135 -0.726 10.099 1.00 90.94 112 TYR A N 1
ATOM 885 C CA . TYR A 1 112 ? -6.088 -1.043 9.029 1.00 90.94 112 TYR A CA 1
ATOM 886 C C . TYR A 1 112 ? -7.335 -0.154 9.099 1.00 90.94 112 TYR A C 1
ATOM 888 O O . TYR A 1 112 ? -7.688 0.478 8.107 1.00 90.94 112 TYR A O 1
ATOM 896 N N . VAL A 1 113 ? -7.969 -0.057 10.272 1.00 88.06 113 VAL A N 1
ATOM 897 C CA . VAL A 1 113 ? -9.189 0.745 10.465 1.00 88.06 113 VAL A CA 1
ATOM 898 C C . VAL A 1 113 ? -8.932 2.232 10.186 1.00 88.06 113 VAL A C 1
ATOM 900 O O . VAL A 1 113 ? -9.725 2.882 9.503 1.00 88.06 113 VAL A O 1
ATOM 903 N N . ARG A 1 114 ? -7.797 2.770 10.654 1.00 89.31 114 ARG A N 1
ATOM 904 C CA . ARG A 1 114 ? -7.377 4.158 10.387 1.00 89.31 114 ARG A CA 1
ATOM 905 C C . ARG A 1 114 ? -7.137 4.438 8.911 1.00 89.31 114 ARG A C 1
ATOM 907 O O . ARG A 1 114 ? -7.495 5.502 8.422 1.00 89.31 114 ARG A O 1
ATOM 914 N N . PHE A 1 115 ? -6.510 3.506 8.204 1.00 91.19 115 PHE A N 1
ATOM 915 C CA . PHE A 1 115 ? -6.285 3.660 6.774 1.00 91.19 115 PHE A CA 1
ATOM 916 C C . PHE A 1 115 ? -7.604 3.558 5.998 1.00 91.19 115 PHE A C 1
ATOM 918 O O . PHE A 1 115 ? -7.890 4.385 5.131 1.00 91.19 115 PHE A O 1
ATOM 925 N N . ALA A 1 116 ? -8.446 2.586 6.357 1.00 88.50 116 ALA A N 1
ATOM 926 C CA . ALA A 1 116 ? -9.744 2.372 5.736 1.00 88.50 116 ALA A CA 1
ATOM 927 C C . ALA A 1 116 ? -10.663 3.594 5.878 1.00 88.50 116 ALA A C 1
ATOM 929 O O . ALA A 1 116 ? -11.396 3.893 4.937 1.00 88.50 116 ALA A O 1
ATOM 930 N N . SER A 1 117 ? -10.607 4.330 6.996 1.00 85.00 117 SER A N 1
ATOM 931 C CA . SER A 1 117 ? -11.461 5.508 7.204 1.00 85.00 117 SER A CA 1
ATOM 932 C C . SER A 1 117 ? -11.177 6.645 6.224 1.00 85.00 117 SER A C 1
ATOM 934 O O . SER A 1 117 ? -12.110 7.271 5.726 1.00 85.00 117 SER A O 1
ATOM 936 N N . VAL A 1 118 ? -9.908 6.872 5.880 1.00 83.44 118 VAL A N 1
ATOM 937 C CA . VAL A 1 118 ? -9.516 7.865 4.868 1.00 83.44 118 VAL A CA 1
ATOM 938 C C . VAL A 1 118 ? -9.838 7.361 3.462 1.00 83.44 118 VAL A C 1
ATOM 940 O O . VAL A 1 118 ? -10.254 8.126 2.594 1.00 83.44 118 VAL A O 1
ATOM 943 N N . TYR A 1 119 ? -9.637 6.066 3.232 1.00 79.12 119 TYR A N 1
ATOM 944 C CA . TYR A 1 119 ? -9.637 5.506 1.891 1.00 79.12 119 TYR A CA 1
ATOM 945 C C . TYR A 1 119 ? -11.021 5.138 1.356 1.00 79.12 119 TYR A C 1
ATOM 947 O O . TYR A 1 119 ? -11.346 5.444 0.210 1.00 79.12 119 TYR A O 1
ATOM 955 N N . ARG A 1 120 ? -11.847 4.490 2.183 1.00 76.00 120 ARG A N 1
ATOM 956 C CA . ARG A 1 120 ? -13.186 4.033 1.794 1.00 76.00 120 ARG A CA 1
ATOM 957 C C . ARG A 1 120 ? -14.260 5.102 1.939 1.00 76.00 120 ARG A C 1
ATOM 959 O O . ARG A 1 120 ? -15.373 4.847 1.503 1.00 76.00 120 ARG A O 1
ATOM 966 N N . LYS A 1 121 ? -13.929 6.265 2.522 1.00 70.94 121 LYS A N 1
ATOM 967 C CA . LYS A 1 121 ? -14.863 7.378 2.766 1.00 70.94 121 LYS A CA 1
ATOM 968 C C . LYS A 1 121 ? -16.212 6.856 3.270 1.00 70.94 121 LYS A C 1
ATOM 970 O O . LYS A 1 121 ? -17.222 7.043 2.602 1.00 70.94 121 LYS A O 1
ATOM 975 N N . PHE A 1 122 ? -16.205 6.129 4.391 1.00 68.25 122 PHE A N 1
ATOM 976 C CA . PHE A 1 122 ? -17.434 5.553 4.938 1.00 68.25 122 PHE A CA 1
ATOM 977 C C . PHE A 1 122 ? -18.505 6.643 5.047 1.00 68.25 122 PHE A C 1
ATOM 979 O O . PHE A 1 122 ? -18.303 7.636 5.743 1.00 68.25 122 PHE A O 1
ATOM 986 N N . GLU A 1 123 ? -19.601 6.467 4.311 1.00 65.44 123 GLU A N 1
ATOM 987 C CA . GLU A 1 123 ? -20.681 7.455 4.229 1.00 65.44 123 GLU A CA 1
ATOM 988 C C . GLU A 1 123 ? -21.459 7.548 5.549 1.00 65.44 123 GLU A C 1
ATOM 990 O O . GLU A 1 123 ? -21.983 8.609 5.880 1.00 65.44 123 GLU A O 1
ATOM 995 N N . ASP A 1 124 ? -21.484 6.458 6.326 1.00 68.00 124 ASP A N 1
ATOM 996 C CA . ASP A 1 124 ? -22.191 6.354 7.602 1.00 68.00 124 ASP A CA 1
ATOM 997 C C . ASP A 1 124 ? -21.382 5.564 8.654 1.00 68.00 124 ASP A C 1
ATOM 999 O O . ASP A 1 124 ? -20.606 4.653 8.346 1.00 68.00 124 ASP A O 1
ATOM 1003 N N . VAL A 1 125 ? -21.607 5.893 9.927 1.00 71.56 125 VAL A N 1
ATOM 1004 C CA . VAL A 1 125 ? -21.036 5.239 11.112 1.00 71.56 125 VAL A CA 1
ATOM 1005 C C . VAL A 1 125 ? -21.428 3.758 11.177 1.00 71.56 125 VAL A C 1
ATOM 1007 O O . VAL A 1 125 ? -20.643 2.940 11.659 1.00 71.56 125 VAL A O 1
ATOM 1010 N N . ASN A 1 126 ? -22.602 3.384 10.657 1.00 75.44 126 ASN A N 1
ATOM 1011 C CA . ASN A 1 126 ? -23.034 1.983 10.608 1.00 75.44 126 ASN A CA 1
ATOM 1012 C C . ASN A 1 126 ? -22.142 1.130 9.696 1.00 75.44 126 ASN A C 1
ATOM 1014 O O . ASN A 1 126 ? -21.698 0.063 10.114 1.00 75.44 126 ASN A O 1
ATOM 1018 N N . ALA A 1 127 ? -21.777 1.634 8.512 1.00 76.38 127 ALA A N 1
ATOM 1019 C CA . ALA A 1 127 ? -20.863 0.938 7.600 1.00 76.38 127 ALA A CA 1
ATOM 1020 C C . ALA A 1 127 ? -19.475 0.726 8.232 1.00 76.38 127 ALA A C 1
ATOM 1022 O O . ALA A 1 127 ? -18.809 -0.285 8.002 1.00 76.38 127 ALA A O 1
ATOM 1023 N N . PHE A 1 128 ? -19.045 1.666 9.076 1.00 77.50 128 PHE A N 1
ATOM 1024 C CA . PHE A 1 128 ? -17.819 1.528 9.853 1.00 77.50 128 PHE A CA 1
ATOM 1025 C C . PHE A 1 128 ? -17.942 0.463 10.955 1.00 77.50 128 PHE A C 1
ATOM 1027 O O . PHE A 1 128 ? -17.019 -0.328 11.144 1.00 77.50 128 PHE A O 1
ATOM 1034 N N . ARG A 1 129 ? -19.085 0.400 11.654 1.00 79.06 129 ARG A N 1
ATOM 1035 C CA . ARG A 1 129 ? -19.354 -0.629 12.673 1.00 79.06 129 ARG A CA 1
ATOM 1036 C C . ARG A 1 129 ? -19.361 -2.033 12.070 1.00 79.06 129 ARG A C 1
ATOM 1038 O O . ARG A 1 129 ? -18.695 -2.910 12.608 1.00 79.06 129 ARG A O 1
ATOM 1045 N N . GLU A 1 130 ? -20.044 -2.233 10.948 1.00 82.25 130 GLU A N 1
ATOM 1046 C CA . GLU A 1 130 ? -20.081 -3.528 10.254 1.00 82.25 130 GLU A CA 1
ATOM 1047 C C . GLU A 1 130 ? -18.677 -4.003 9.849 1.00 82.25 130 GLU A C 1
ATOM 1049 O O . GLU A 1 130 ? -18.334 -5.182 9.980 1.00 82.25 130 GLU A O 1
ATOM 1054 N N . GLU A 1 131 ? -17.826 -3.079 9.396 1.00 78.00 131 GLU A N 1
ATOM 1055 C CA . GLU A 1 131 ? -16.436 -3.382 9.063 1.00 78.00 131 GLU A CA 1
ATOM 1056 C C . GLU A 1 131 ? -15.621 -3.764 10.313 1.00 78.00 131 GLU A C 1
ATOM 1058 O O . GLU A 1 131 ? -14.851 -4.724 10.260 1.00 78.00 131 GLU A O 1
ATOM 1063 N N . ILE A 1 132 ? -15.825 -3.091 11.453 1.00 80.88 132 ILE A N 1
ATOM 1064 C CA . ILE A 1 132 ? -15.202 -3.471 12.734 1.00 80.88 132 ILE A CA 1
ATOM 1065 C C . ILE A 1 132 ? -15.645 -4.873 13.162 1.00 80.88 132 ILE A C 1
ATOM 1067 O O . ILE A 1 132 ? -14.793 -5.719 13.432 1.00 80.88 132 ILE A O 1
ATOM 1071 N N . GLU A 1 133 ? -16.948 -5.157 13.161 1.00 83.31 133 GLU A N 1
ATOM 1072 C CA . GLU A 1 133 ? -17.480 -6.473 13.541 1.00 83.31 133 GLU A CA 1
ATOM 1073 C C . GLU A 1 133 ? -16.903 -7.593 12.662 1.00 83.31 133 GLU A C 1
ATOM 1075 O O . GLU A 1 133 ? -16.600 -8.696 13.126 1.00 83.31 133 GLU A O 1
ATOM 1080 N N . ARG A 1 134 ? -16.697 -7.313 11.371 1.00 82.56 134 ARG A N 1
ATOM 1081 C CA . ARG A 1 134 ? -16.055 -8.245 10.441 1.00 82.56 134 ARG A CA 1
ATOM 1082 C C . ARG A 1 134 ? -14.589 -8.504 10.787 1.00 82.56 134 ARG A C 1
ATOM 1084 O O . ARG A 1 134 ? -14.110 -9.620 10.568 1.00 82.56 134 ARG A O 1
ATOM 1091 N N . LEU A 1 135 ? -13.865 -7.499 11.280 1.00 78.50 135 LEU A N 1
ATOM 1092 C CA . LEU A 1 135 ? -12.473 -7.639 11.711 1.00 78.50 135 LEU A CA 1
ATOM 1093 C C . LEU A 1 135 ? -12.346 -8.402 13.027 1.00 78.50 135 LEU A C 1
ATOM 1095 O O . LEU A 1 135 ? -11.446 -9.232 13.129 1.00 78.50 135 LEU A O 1
ATOM 1099 N N . GLU A 1 136 ? -13.243 -8.175 13.987 1.00 75.75 136 GLU A N 1
ATOM 1100 C CA . GLU A 1 136 ? -13.244 -8.867 15.287 1.00 75.75 136 GLU A CA 1
ATOM 1101 C C . GLU A 1 136 ? -13.413 -10.383 15.142 1.00 75.75 136 GLU A C 1
ATOM 1103 O O . GLU A 1 136 ? -12.823 -11.160 15.890 1.00 75.75 136 GLU A O 1
ATOM 1108 N N . ARG A 1 137 ? -14.152 -10.828 14.119 1.00 78.81 137 ARG A N 1
ATOM 1109 C CA . ARG A 1 137 ? -14.286 -12.257 13.786 1.00 78.81 137 ARG A CA 1
ATOM 1110 C C . ARG A 1 137 ? -12.996 -12.877 13.236 1.00 78.81 137 ARG A C 1
ATOM 1112 O O . ARG A 1 137 ? -12.940 -14.092 13.055 1.00 78.81 137 ARG A O 1
ATOM 1119 N N . GLN A 1 138 ? -11.968 -12.081 12.931 1.00 72.62 138 GLN A N 1
ATOM 1120 C CA . GLN A 1 138 ? -10.688 -12.578 12.433 1.00 72.62 138 GLN A CA 1
ATOM 1121 C C . GLN A 1 138 ? -9.642 -12.611 13.551 1.00 72.62 138 GLN A C 1
ATOM 1123 O O . GLN A 1 138 ? -9.427 -11.596 14.213 1.00 72.62 138 GLN A O 1
ATOM 1128 N N . PRO A 1 139 ? -8.903 -13.725 13.715 1.00 71.81 139 PRO A N 1
ATOM 1129 C CA . PRO A 1 139 ? -7.858 -13.803 14.726 1.00 71.81 139 PRO A CA 1
ATOM 1130 C C . PRO A 1 139 ? -6.798 -12.733 14.461 1.00 71.81 139 PRO A C 1
ATOM 1132 O O . PRO A 1 139 ? -6.353 -12.558 13.312 1.00 71.81 139 PRO A O 1
ATOM 1135 N N . THR A 1 140 ? -6.403 -12.026 15.523 1.00 74.25 140 THR A N 1
ATOM 1136 C CA . THR A 1 140 ? -5.392 -10.969 15.468 1.00 74.25 140 THR A CA 1
ATOM 1137 C C . THR A 1 140 ? -4.068 -11.518 14.934 1.00 74.25 140 THR A C 1
ATOM 1139 O O . THR A 1 140 ? -3.789 -12.719 15.049 1.00 74.25 140 THR A O 1
ATOM 1142 N N . PRO A 1 141 ? -3.209 -10.669 14.342 1.00 71.00 141 PRO A N 1
ATOM 1143 C CA . PRO A 1 141 ? -1.890 -11.101 13.887 1.00 71.00 141 PRO A CA 1
ATOM 1144 C C . PRO A 1 141 ? -1.079 -11.835 14.965 1.00 71.00 141 PRO A C 1
ATOM 1146 O O . PRO A 1 141 ? -0.380 -12.799 14.657 1.00 71.00 141 PRO A O 1
ATOM 1149 N N . GLU A 1 142 ? -1.204 -11.424 16.229 1.00 72.50 142 GLU A N 1
ATOM 1150 C CA . GLU A 1 142 ? -0.575 -12.099 17.369 1.00 72.50 142 GLU A CA 1
ATOM 1151 C C . GLU A 1 142 ? -1.165 -13.491 17.620 1.00 72.50 142 GLU A C 1
ATOM 1153 O O . GLU A 1 142 ? -0.415 -14.461 17.741 1.00 72.50 142 GLU A O 1
ATOM 1158 N N . GLN A 1 143 ? -2.495 -13.622 17.617 1.00 72.12 143 GLN A N 1
ATOM 1159 C CA . GLN A 1 143 ? -3.183 -14.904 17.800 1.00 72.12 143 GLN A CA 1
ATOM 1160 C C . GLN A 1 143 ? -2.830 -15.910 16.692 1.00 72.12 143 GLN A C 1
ATOM 1162 O O . GLN A 1 143 ? -2.597 -17.086 16.973 1.00 72.12 143 GLN A O 1
ATOM 1167 N N . ARG A 1 144 ? -2.698 -15.452 15.438 1.00 71.25 144 ARG A N 1
ATOM 1168 C CA . ARG A 1 144 ? -2.256 -16.301 14.313 1.00 71.25 144 ARG A CA 1
ATOM 1169 C C . ARG A 1 144 ? -0.828 -16.819 14.497 1.00 71.25 144 ARG A C 1
ATOM 1171 O O . ARG A 1 144 ? -0.553 -17.975 14.186 1.00 71.25 144 ARG A O 1
ATOM 1178 N N . ARG A 1 145 ? 0.083 -15.988 15.019 1.00 69.62 145 ARG A N 1
ATOM 1179 C CA . ARG A 1 145 ? 1.470 -16.399 15.317 1.00 69.62 145 ARG A CA 1
ATOM 1180 C C . ARG A 1 145 ? 1.532 -17.434 16.439 1.00 69.62 145 ARG A C 1
ATOM 1182 O O . ARG A 1 145 ? 2.380 -18.319 16.394 1.00 69.62 145 ARG A O 1
ATOM 1189 N N . GLN A 1 146 ? 0.644 -17.337 17.427 1.00 67.69 146 GLN A N 1
ATOM 1190 C CA . GLN A 1 146 ? 0.581 -18.294 18.534 1.00 67.69 146 GLN A CA 1
ATOM 1191 C C . GLN A 1 146 ? 0.021 -19.654 18.093 1.00 67.69 146 GLN A C 1
ATOM 1193 O O . GLN A 1 146 ? 0.545 -20.678 18.520 1.00 67.69 146 GLN A O 1
ATOM 1198 N N . GLN A 1 147 ? -0.960 -19.681 17.182 1.00 61.69 147 GLN A N 1
ATOM 1199 C CA . GLN A 1 147 ? -1.510 -20.928 16.628 1.00 61.69 147 GLN A CA 1
ATOM 1200 C C . GLN A 1 147 ? -0.526 -21.702 15.734 1.00 61.69 147 GLN A C 1
ATOM 1202 O O . GLN A 1 147 ? -0.668 -22.911 15.587 1.00 61.69 147 GLN A O 1
ATOM 1207 N N . LEU A 1 148 ? 0.496 -21.045 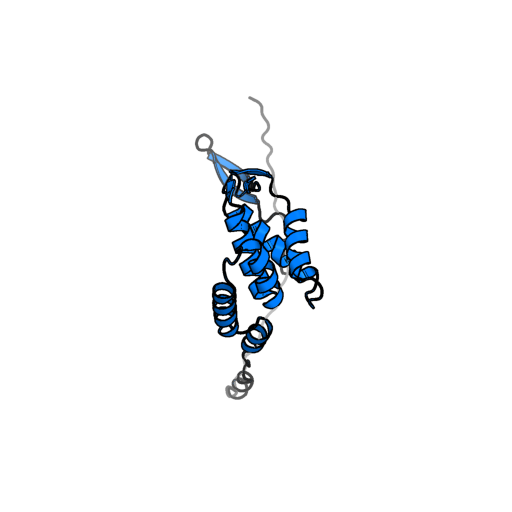15.167 1.00 60.50 148 LEU A N 1
ATOM 1208 C CA . LEU A 1 148 ? 1.513 -21.707 14.336 1.00 60.50 148 LEU A CA 1
ATOM 1209 C C . LEU A 1 148 ? 2.593 -22.457 15.134 1.00 60.50 148 LEU A C 1
ATOM 1211 O O . LEU A 1 148 ? 3.427 -23.137 14.536 1.00 60.50 148 LEU A O 1
ATOM 1215 N N . LYS A 1 149 ? 2.592 -22.368 16.470 1.00 49.69 149 LYS A N 1
ATOM 1216 C CA . LYS A 1 149 ? 3.421 -23.233 17.316 1.00 49.69 149 LYS A CA 1
ATOM 1217 C C . LYS A 1 149 ? 2.766 -24.612 17.406 1.00 49.69 149 LYS A C 1
ATOM 1219 O O . LYS A 1 149 ? 2.141 -24.948 18.406 1.00 49.69 149 LYS A O 1
ATOM 1224 N N . LEU A 1 150 ? 2.898 -25.408 16.348 1.00 51.91 150 LEU A N 1
ATOM 1225 C CA . LEU A 1 150 ? 2.662 -26.847 16.433 1.00 51.91 150 LEU A CA 1
ATOM 1226 C C . LEU A 1 150 ? 3.614 -27.417 17.498 1.00 51.91 150 LEU A C 1
ATOM 1228 O O . LEU A 1 150 ? 4.825 -27.203 17.384 1.00 51.91 150 LEU A O 1
ATOM 1232 N N . PRO A 1 151 ? 3.122 -28.134 18.523 1.00 54.97 151 PRO A N 1
ATOM 1233 C CA . PRO A 1 151 ? 4.003 -28.936 19.342 1.00 54.97 151 PRO A CA 1
ATOM 1234 C C . PRO A 1 151 ? 4.497 -30.063 18.440 1.00 54.97 151 PRO A C 1
ATOM 1236 O O . PRO A 1 151 ? 3.743 -30.974 18.098 1.00 54.97 151 PRO A O 1
ATOM 1239 N N . ILE A 1 152 ? 5.762 -30.001 18.027 1.00 58.50 152 ILE A N 1
ATOM 1240 C CA . ILE A 1 152 ? 6.470 -31.220 17.651 1.00 58.50 152 ILE A CA 1
ATOM 1241 C C . ILE A 1 152 ? 6.502 -32.030 18.946 1.00 58.50 152 ILE A C 1
ATOM 1243 O O . ILE A 1 152 ? 7.305 -31.765 19.834 1.00 58.50 152 ILE A O 1
ATOM 1247 N N . SER A 1 153 ? 5.524 -32.917 19.122 1.00 48.94 153 SER A N 1
ATOM 1248 C CA . SER A 1 153 ? 5.488 -33.830 20.253 1.00 48.94 153 SER A CA 1
ATOM 1249 C C . SER A 1 153 ? 6.752 -34.676 20.200 1.00 48.94 153 SER A C 1
ATOM 1251 O O . SER A 1 153 ? 7.010 -35.300 19.171 1.00 48.94 153 SER A O 1
ATOM 1253 N N . ASP A 1 154 ? 7.503 -34.701 21.297 1.00 50.47 154 ASP A N 1
ATOM 1254 C CA . ASP A 1 154 ? 8.731 -35.465 21.534 1.00 50.47 154 ASP A CA 1
ATOM 1255 C C . ASP A 1 154 ? 8.543 -36.997 21.405 1.00 50.47 154 ASP A C 1
ATOM 1257 O O . ASP A 1 154 ? 8.736 -37.750 22.360 1.00 50.47 154 ASP A O 1
ATOM 1261 N N . LYS A 1 155 ? 8.143 -37.498 20.232 1.00 47.72 155 LYS A N 1
ATOM 1262 C CA . LYS A 1 155 ? 7.888 -38.926 19.976 1.00 47.72 155 LYS A CA 1
ATOM 1263 C C . LYS A 1 155 ? 8.889 -39.608 19.043 1.00 47.72 155 LYS A C 1
ATOM 1265 O O . LYS A 1 155 ? 8.691 -40.770 18.726 1.00 47.72 155 LYS A O 1
ATOM 1270 N N . GLU A 1 156 ? 10.006 -38.971 18.693 1.00 44.25 156 GLU A N 1
ATOM 1271 C CA . GLU A 1 156 ? 11.028 -39.592 17.824 1.00 44.25 156 GLU A CA 1
ATOM 1272 C C . GLU A 1 156 ? 12.334 -39.994 18.538 1.00 44.25 156 GLU A C 1
ATOM 1274 O O . GLU A 1 156 ? 13.345 -40.246 17.892 1.00 44.25 156 GLU A O 1
ATOM 1279 N N . LYS A 1 157 ? 12.350 -40.119 19.876 1.00 44.38 157 LYS A N 1
ATOM 1280 C CA . LYS A 1 157 ? 13.530 -40.640 20.607 1.00 44.38 157 LYS A CA 1
ATOM 1281 C C . LYS A 1 157 ? 13.444 -42.098 21.070 1.00 44.38 157 LYS A C 1
ATOM 1283 O O . LYS A 1 157 ? 14.404 -42.573 21.676 1.00 44.38 157 LYS A O 1
ATOM 1288 N N . ASN A 1 158 ? 12.365 -42.833 20.783 1.00 46.75 158 ASN A N 1
ATOM 1289 C CA . ASN A 1 158 ? 12.182 -44.188 21.328 1.00 46.75 158 ASN A CA 1
ATOM 1290 C C . ASN A 1 158 ? 11.982 -45.314 20.297 1.00 46.75 158 ASN A C 1
ATOM 1292 O O . ASN A 1 158 ? 11.306 -46.292 20.594 1.00 46.75 158 ASN A O 1
ATOM 1296 N N . GLU A 1 159 ? 12.602 -45.225 19.118 1.00 47.19 159 GLU A N 1
ATOM 1297 C CA . GLU A 1 159 ? 12.597 -46.338 18.144 1.00 47.19 159 GLU A CA 1
ATOM 1298 C C . GLU A 1 159 ? 13.991 -46.838 17.736 1.00 47.19 159 GLU A C 1
ATOM 1300 O O . GLU A 1 159 ? 14.126 -47.679 16.854 1.00 47.19 159 GLU A O 1
ATOM 1305 N N . GLN A 1 160 ? 15.047 -46.402 18.431 1.00 52.25 160 GLN A N 1
ATOM 1306 C CA . GLN A 1 160 ? 16.428 -46.849 18.175 1.00 52.25 160 GLN A CA 1
ATOM 1307 C C . GLN A 1 160 ? 17.070 -47.643 19.326 1.00 52.25 160 GLN A C 1
ATOM 1309 O O . GLN A 1 160 ? 18.259 -47.941 19.272 1.00 52.25 160 GLN A O 1
ATOM 1314 N N . ARG A 1 161 ? 16.306 -48.048 20.355 1.00 49.75 161 ARG A N 1
ATOM 1315 C CA . ARG A 1 161 ? 16.822 -48.891 21.460 1.00 49.75 161 ARG A CA 1
ATOM 1316 C C . ARG A 1 161 ? 16.557 -50.395 21.325 1.00 49.75 161 ARG A C 1
ATOM 1318 O O . ARG A 1 161 ? 17.136 -51.159 22.087 1.00 49.75 161 ARG A O 1
ATOM 1325 N N . HIS A 1 162 ? 15.766 -50.846 20.349 1.00 52.66 162 HIS A N 1
ATOM 1326 C CA . HIS A 1 162 ? 15.441 -52.269 20.182 1.00 52.66 162 HIS A CA 1
ATOM 1327 C C . HIS A 1 162 ? 15.666 -52.764 18.751 1.00 52.66 162 HIS A C 1
ATOM 1329 O O . HIS A 1 162 ? 14.728 -53.089 18.032 1.00 52.66 162 HIS A O 1
ATOM 1335 N N . ARG A 1 163 ? 16.933 -52.861 18.343 1.00 47.22 163 ARG A N 1
ATOM 1336 C CA . ARG A 1 163 ? 17.381 -53.847 17.347 1.00 47.22 163 ARG A CA 1
ATOM 1337 C C . ARG A 1 163 ? 18.876 -54.088 17.525 1.00 47.22 163 ARG A C 1
ATOM 1339 O O . ARG A 1 163 ? 19.703 -53.557 16.796 1.00 47.22 163 ARG A O 1
ATOM 1346 N N . SER A 1 164 ? 19.212 -54.888 18.529 1.00 51.97 164 SER A N 1
ATOM 1347 C CA . SER A 1 164 ? 20.470 -55.632 18.526 1.00 51.97 164 SER A CA 1
ATOM 1348 C C . SER A 1 164 ? 20.263 -56.870 17.650 1.00 51.97 164 SER A C 1
ATOM 1350 O O . SER A 1 164 ? 19.361 -57.653 17.955 1.00 51.97 164 SER A O 1
ATOM 1352 N N . PRO A 1 165 ? 21.028 -57.079 16.571 1.00 55.66 165 PRO A N 1
ATOM 1353 C CA . PRO A 1 165 ? 21.161 -58.403 15.980 1.00 55.66 165 PRO A CA 1
ATOM 1354 C C . PRO A 1 165 ? 22.097 -59.251 16.863 1.00 55.66 165 PRO A C 1
ATOM 1356 O O . PRO A 1 165 ? 23.038 -58.695 17.434 1.00 55.66 165 PRO A O 1
ATOM 1359 N N . PRO A 1 166 ? 21.855 -60.566 16.999 1.00 48.78 166 PRO A N 1
ATOM 1360 C CA . PRO A 1 166 ? 22.727 -61.455 17.755 1.00 48.78 166 PRO A CA 1
ATOM 1361 C C . PRO A 1 166 ? 24.046 -61.736 17.016 1.00 48.78 166 PRO A C 1
ATOM 1363 O O . PRO A 1 166 ? 24.163 -61.551 15.804 1.00 48.78 166 PRO A O 1
ATOM 1366 N N . ASP A 1 167 ? 25.021 -62.188 17.797 1.00 47.44 167 ASP A N 1
ATOM 1367 C CA . ASP A 1 167 ? 26.414 -62.462 17.452 1.00 47.44 167 ASP A CA 1
ATOM 1368 C C . ASP A 1 167 ? 26.665 -63.462 16.298 1.00 47.44 167 ASP A C 1
ATOM 1370 O O . ASP A 1 167 ? 26.137 -64.573 16.291 1.00 47.44 167 ASP A O 1
ATOM 1374 N N . GLY A 1 168 ? 27.633 -63.106 15.435 1.00 40.94 168 GLY A N 1
ATOM 1375 C CA . GLY A 1 168 ? 28.690 -63.995 14.902 1.00 40.94 168 GLY A CA 1
ATOM 1376 C C . GLY A 1 168 ? 28.561 -64.545 13.460 1.00 40.94 168 GLY A C 1
ATOM 1377 O O . GLY A 1 168 ? 27.464 -64.560 12.909 1.00 40.94 168 GLY A O 1
ATOM 1378 N N . PRO A 1 169 ? 29.649 -65.080 12.838 1.00 51.31 169 PRO A N 1
ATOM 1379 C CA . PRO A 1 169 ? 31.073 -65.007 13.181 1.00 51.31 169 PRO A CA 1
ATOM 1380 C C . PRO A 1 169 ? 31.955 -64.371 12.067 1.00 51.31 169 PRO A C 1
ATOM 1382 O O . PRO A 1 169 ? 31.495 -63.794 11.088 1.00 51.31 169 PRO A O 1
ATOM 1385 N N . ARG A 1 170 ? 33.267 -64.453 12.292 1.00 53.69 170 ARG A N 1
ATOM 1386 C CA . ARG A 1 170 ? 34.394 -63.638 11.813 1.00 53.69 170 ARG A CA 1
ATOM 1387 C C . ARG A 1 170 ? 35.244 -64.393 10.769 1.00 53.69 170 ARG A C 1
ATOM 1389 O O . ARG A 1 170 ? 35.615 -65.528 11.035 1.00 53.69 170 ARG A O 1
ATOM 1396 N N . ALA A 1 171 ? 35.626 -63.746 9.661 1.00 43.72 171 ALA A N 1
ATOM 1397 C CA . ALA A 1 171 ? 36.742 -64.118 8.763 1.00 43.72 171 ALA A CA 1
ATOM 1398 C C . ALA A 1 171 ? 37.103 -62.878 7.904 1.00 43.72 171 ALA A C 1
ATOM 1400 O O . ALA A 1 171 ? 36.231 -62.347 7.233 1.00 43.72 171 ALA A O 1
ATOM 1401 N N . ALA A 1 172 ? 38.220 -62.167 8.096 1.00 42.53 172 ALA A N 1
ATOM 1402 C CA . ALA A 1 172 ? 39.638 -62.475 7.852 1.00 42.53 172 ALA A CA 1
ATOM 1403 C C . ALA A 1 172 ? 40.126 -62.186 6.406 1.00 42.53 172 ALA A C 1
ATOM 1405 O O . ALA A 1 172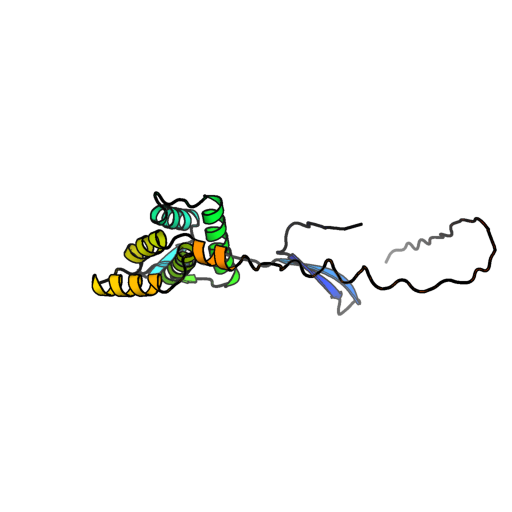 ? 39.851 -62.948 5.490 1.00 42.53 172 ALA A O 1
ATOM 1406 N N . ALA A 1 173 ? 40.963 -61.137 6.321 1.00 41.50 173 ALA A N 1
ATOM 1407 C CA . ALA A 1 173 ? 42.230 -61.022 5.574 1.00 41.50 173 ALA A CA 1
ATOM 1408 C C . ALA A 1 173 ? 42.296 -60.518 4.107 1.00 41.50 173 ALA A C 1
ATOM 1410 O O . ALA A 1 173 ? 41.697 -61.084 3.202 1.00 41.50 173 ALA A O 1
ATOM 1411 N N . GLY A 1 174 ? 43.213 -59.546 3.919 1.00 34.38 174 GLY A N 1
ATOM 1412 C CA . GLY A 1 174 ? 44.035 -59.290 2.718 1.00 34.38 174 GLY A CA 1
ATOM 1413 C C . GLY A 1 174 ? 43.487 -58.221 1.764 1.00 34.38 174 GLY A C 1
ATOM 1414 O O . GLY A 1 174 ? 42.324 -58.276 1.405 1.00 34.38 174 GLY A O 1
ATOM 1415 N N . GLY A 1 175 ? 44.225 -57.220 1.282 1.00 36.34 175 GLY A N 1
ATOM 1416 C CA . GLY A 1 175 ? 45.659 -56.944 1.297 1.00 36.34 175 GLY A CA 1
ATOM 1417 C C . GLY A 1 175 ? 45.948 -55.670 0.480 1.00 36.34 175 GLY A C 1
ATOM 1418 O O . GLY A 1 175 ? 45.100 -55.184 -0.265 1.00 36.34 175 GLY A O 1
ATOM 1419 N N . GLU A 1 176 ? 47.137 -55.124 0.700 1.00 38.25 176 GLU A N 1
ATOM 1420 C CA . GLU A 1 176 ? 47.688 -53.847 0.230 1.00 38.25 176 GLU A CA 1
ATOM 1421 C C . GLU A 1 176 ? 48.083 -53.820 -1.266 1.00 38.25 176 GLU A C 1
ATOM 1423 O O . GLU A 1 176 ? 48.295 -54.863 -1.879 1.00 38.25 176 GLU A O 1
ATOM 1428 N N . GLY A 1 177 ? 48.283 -52.613 -1.824 1.00 36.06 177 GLY A N 1
ATOM 1429 C CA . GLY A 1 177 ? 49.038 -52.364 -3.071 1.00 36.06 177 GLY A CA 1
ATOM 1430 C C . GLY A 1 177 ? 48.449 -51.216 -3.913 1.00 36.06 177 GLY A C 1
ATOM 1431 O O . GLY A 1 177 ? 47.397 -51.382 -4.510 1.00 36.06 177 GLY A O 1
ATOM 1432 N N . ALA A 1 178 ? 48.932 -49.969 -3.840 1.00 39.66 178 ALA A N 1
ATOM 1433 C CA . ALA A 1 178 ? 50.163 -49.398 -4.420 1.00 39.66 178 ALA A CA 1
ATOM 1434 C C . ALA A 1 178 ? 49.984 -48.768 -5.831 1.00 39.66 178 ALA A C 1
ATOM 1436 O O . ALA A 1 178 ? 49.747 -49.462 -6.808 1.00 39.66 178 ALA A O 1
ATOM 1437 N N . LEU A 1 179 ? 50.170 -47.436 -5.878 1.00 39.47 179 LEU A N 1
ATOM 1438 C CA . LEU A 1 179 ? 50.927 -46.617 -6.854 1.00 39.47 179 LEU A CA 1
ATOM 1439 C C . LEU A 1 179 ? 50.736 -46.825 -8.378 1.00 39.47 179 LEU A C 1
ATOM 1441 O O . LEU A 1 179 ? 51.203 -47.829 -8.900 1.00 39.47 179 LEU A O 1
ATOM 1445 N N . HIS A 1 180 ? 50.296 -45.781 -9.109 1.00 40.31 180 HIS A N 1
ATOM 1446 C CA . HIS A 1 180 ? 51.100 -45.048 -10.127 1.00 40.31 180 HIS A CA 1
ATOM 1447 C C . HIS A 1 180 ? 50.282 -44.016 -10.953 1.00 40.31 180 HIS A C 1
ATOM 1449 O O . HIS A 1 180 ? 49.215 -44.314 -11.480 1.00 40.31 180 HIS A O 1
ATOM 1455 N N . HIS A 1 181 ? 50.837 -42.802 -11.079 1.00 37.72 181 HIS A N 1
ATOM 1456 C CA . HIS A 1 181 ? 50.646 -41.812 -12.166 1.00 37.72 181 HIS A CA 1
ATOM 1457 C C . HIS A 1 181 ? 51.323 -42.318 -13.483 1.00 37.72 181 HIS A C 1
ATOM 1459 O O . HIS A 1 181 ? 51.971 -43.361 -13.387 1.00 37.72 181 HIS A O 1
ATOM 1465 N N . PRO A 1 182 ? 51.332 -41.631 -14.664 1.00 51.16 182 PRO A N 1
ATOM 1466 C CA . PRO A 1 182 ? 50.892 -40.265 -15.005 1.00 51.16 182 PRO A CA 1
ATOM 1467 C C . PRO A 1 182 ? 50.180 -40.087 -16.386 1.00 51.16 182 PRO A C 1
ATOM 1469 O O . PRO A 1 182 ? 50.028 -41.010 -17.173 1.00 51.16 182 PRO A O 1
ATOM 1472 N N . SER A 1 183 ? 49.766 -38.835 -16.635 1.00 45.22 183 SER A N 1
ATOM 1473 C CA . SER A 1 183 ? 49.734 -38.064 -17.899 1.00 45.22 183 SER A CA 1
ATOM 1474 C C . SER A 1 183 ? 49.763 -38.757 -19.271 1.00 45.22 183 SER A C 1
ATOM 1476 O O . SER A 1 183 ? 50.770 -39.357 -19.623 1.00 45.22 183 SER A O 1
ATOM 1478 N N . GLU A 1 184 ? 48.813 -38.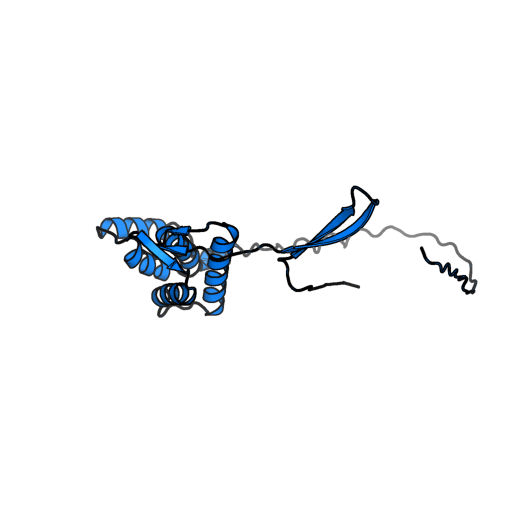383 -20.136 1.00 40.94 184 GLU A N 1
ATOM 1479 C CA . GLU A 1 184 ? 49.065 -38.191 -21.572 1.00 40.94 184 GLU A CA 1
ATOM 1480 C C . GLU A 1 184 ? 48.167 -37.074 -22.138 1.00 40.94 184 GLU A C 1
ATOM 1482 O O . GLU A 1 184 ? 46.951 -37.204 -22.258 1.00 40.94 184 GLU A O 1
ATOM 1487 N N . SER A 1 185 ? 48.808 -35.955 -22.476 1.00 50.19 185 SER A N 1
ATOM 1488 C CA . SER A 1 185 ? 48.364 -35.020 -23.511 1.00 50.19 185 SER A CA 1
ATOM 1489 C C . SER A 1 185 ? 49.125 -35.381 -24.786 1.00 50.19 185 SER A C 1
ATOM 1491 O O . SER A 1 185 ? 50.325 -35.650 -24.706 1.00 50.19 185 SER A O 1
ATOM 1493 N N . PRO A 1 186 ? 48.510 -35.261 -25.969 1.00 52.97 186 PRO A N 1
ATOM 1494 C CA . PRO A 1 186 ? 49.170 -34.436 -26.975 1.00 52.97 186 PRO A CA 1
ATOM 1495 C C . PRO A 1 186 ? 48.191 -33.543 -27.740 1.00 52.97 186 PRO A C 1
ATOM 1497 O O . PRO A 1 186 ? 47.081 -33.930 -28.097 1.00 52.97 186 PRO A O 1
ATOM 1500 N N . GLY A 1 187 ? 48.640 -32.316 -27.994 1.00 46.38 187 GLY A N 1
ATOM 1501 C CA . GLY A 1 187 ? 47.934 -31.347 -28.816 1.00 46.38 187 GLY A CA 1
ATOM 1502 C C . GLY A 1 187 ? 48.020 -31.612 -30.321 1.00 46.38 187 GLY A C 1
ATOM 1503 O O . GLY A 1 187 ? 48.787 -32.446 -30.794 1.00 46.38 187 GLY A O 1
ATOM 1504 N N . ARG A 1 188 ? 47.240 -30.818 -31.056 1.00 50.75 188 ARG A N 1
ATOM 1505 C CA . ARG A 1 188 ? 47.429 -30.359 -32.447 1.00 50.75 188 ARG A CA 1
ATOM 1506 C C . ARG A 1 188 ? 46.494 -29.153 -32.591 1.00 50.75 188 ARG A C 1
ATOM 1508 O O . ARG A 1 188 ? 45.296 -29.296 -32.396 1.00 50.75 188 ARG A O 1
ATOM 1515 N N . LEU A 1 189 ? 46.975 -27.909 -32.649 1.00 50.94 189 LEU A N 1
ATOM 1516 C CA . LEU A 1 189 ? 47.546 -27.239 -33.825 1.00 50.94 189 LEU A CA 1
ATOM 1517 C C . LEU A 1 189 ? 46.940 -27.716 -35.150 1.00 50.94 189 LEU A C 1
ATOM 1519 O O . LEU A 1 189 ? 47.384 -28.711 -35.715 1.00 50.94 189 LEU A O 1
ATOM 1523 N N . CYS A 1 190 ? 45.992 -26.937 -35.666 1.00 44.56 190 CYS A N 1
ATOM 1524 C CA . CYS A 1 190 ? 45.847 -26.682 -37.095 1.00 44.56 190 CYS A CA 1
ATOM 1525 C C . CYS A 1 190 ? 45.552 -25.189 -37.276 1.00 44.56 190 CYS A C 1
ATOM 1527 O O . CYS A 1 190 ? 44.556 -24.667 -36.782 1.00 44.56 190 CYS A O 1
ATOM 1529 N N . ALA A 1 191 ? 46.498 -24.520 -37.928 1.00 45.84 191 ALA A N 1
ATOM 1530 C CA . ALA A 1 191 ? 46.409 -23.172 -38.458 1.00 45.84 191 ALA A CA 1
ATOM 1531 C C . ALA A 1 191 ? 45.834 -23.201 -39.887 1.00 45.84 191 ALA A C 1
ATOM 1533 O O . ALA A 1 191 ? 45.890 -24.238 -40.544 1.00 45.84 191 ALA A O 1
ATOM 1534 N N . GLY A 1 192 ? 45.390 -22.039 -40.378 1.00 42.41 192 GLY A N 1
ATOM 1535 C CA . GLY A 1 192 ? 45.134 -21.757 -41.801 1.00 42.41 192 GLY A CA 1
ATOM 1536 C C . GLY A 1 192 ? 43.691 -21.307 -42.036 1.00 42.41 192 GLY A C 1
ATOM 1537 O O . GLY A 1 192 ? 42.782 -22.107 -41.875 1.00 42.41 192 GLY A O 1
ATOM 1538 N N . GLN A 1 193 ? 43.415 -20.004 -42.159 1.00 48.62 193 GLN A N 1
ATOM 1539 C CA . GLN A 1 193 ? 43.563 -19.166 -43.369 1.00 48.62 193 GLN A CA 1
ATOM 1540 C C . GLN A 1 193 ? 42.605 -19.582 -44.493 1.00 48.62 193 GLN A C 1
AT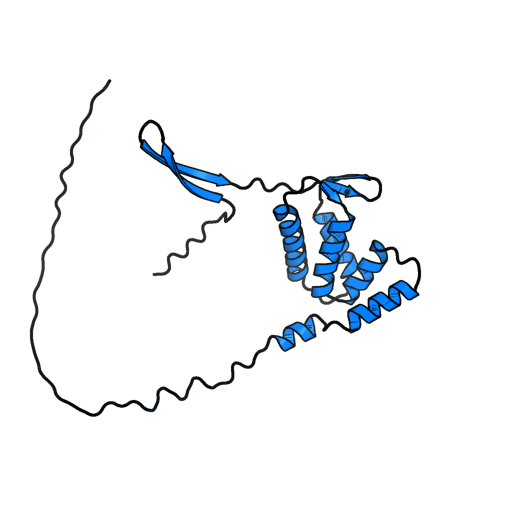OM 1542 O O . GLN A 1 193 ? 42.734 -20.670 -45.048 1.00 48.62 193 GLN A O 1
ATOM 1547 N N . GLY A 1 194 ? 41.684 -18.669 -44.812 1.00 45.09 194 GLY A N 1
ATOM 1548 C CA . GLY A 1 194 ? 40.672 -18.766 -45.861 1.00 45.09 194 GLY A CA 1
ATOM 1549 C C . GLY A 1 194 ? 39.481 -17.893 -45.521 1.00 45.09 194 GLY A C 1
ATOM 1550 O O . GLY A 1 194 ? 38.509 -18.456 -44.980 1.00 45.09 194 GLY A O 1
#

Secondary structure (DSSP, 8-state):
-------S-TTEEEEEEE-TTT--EEEEEEE---PPPEEE-TTS-EEE--HHHHHHHHHHHTTTS---HHHHHHHHHHHHHHHHHHT-SEEEHHHHHHHHHHHHHHH-HHHHHHHHHHHS--SSHHHHHHHHHHHHTSPPHHHHHHHT-----S-SSSSSSS-PPPP---------------------------